Protein AF-A0A3M0Y301-F1 (afdb_monomer_lite)

Secondary structure (DSSP, 8-state):
--------------TTTT--HHHHH-SS-----PPPPPTT-S--EEEE-TTS-EEEEEBTEEEEESSTT---EEEEEEE-HHHHTS-B--SEEEE-TTSSEEEEE--TT--EEEEEGGG--SSS-EEE-TTTEEEE----SEEEESSSSEEEEEE--TTS--EEEEEETTS-TTS----EEEE-

pLDDT: mean 91.89, std 12.98, range [45.5, 98.81]

Radius of gyration: 19.62 Å; chains: 1; bounding box: 44×40×83 Å

Foldseek 3Di:
DDDDDDDDDDPPDPPCVPDALCVLLPPDDDDADDDPADPPAPDKAWDAARNNWIWIDHWQFIWTHPDRNPSDIATFEGEDCVQWVRTFHWLHWAAFPVRQKIWTRRDDQTWIKIFGNVCGDRVDYYYDDPVGIQTARDAANDWDHPHRQWIWGWGDDVVAWIWTWIWRRPAHRVDTDIDTDDTD

Sequence (184 aa):
MVFSCVAAAAAATSAWAGMTAFDVYGASWREVALPPAGPGSFGVAVDALADGRLVAATGLSVFVETAVGSGVFSQAATIDGALVGGSTDPSFLRVSPDGSKIALGAGFGKPLVVFNAAALSTTAPSAITAATASVFNVNHFSAAWADDSSLAIASGAFGSPSIVSLLDVTSDPLSPVHPTVVAN

Structure (mmCIF, N/CA/C/O backbone):
data_AF-A0A3M0Y301-F1
#
_entry.id   AF-A0A3M0Y301-F1
#
loop_
_atom_site.group_PDB
_atom_site.id
_atom_site.type_symbol
_atom_site.label_atom_id
_atom_site.label_alt_id
_atom_site.label_comp_id
_atom_site.label_asym_id
_atom_site.label_entity_id
_atom_site.label_seq_id
_atom_site.pdbx_PDB_ins_code
_atom_site.Cartn_x
_atom_site.Cartn_y
_atom_site.Cartn_z
_atom_site.occupancy
_atom_site.B_iso_or_equiv
_atom_site.auth_seq_id
_atom_site.auth_comp_id
_atom_site.auth_asym_id
_atom_site.auth_atom_id
_atom_site.pdbx_PDB_model_num
ATOM 1 N N . MET A 1 1 ? -3.443 -22.306 56.879 1.00 52.16 1 MET A N 1
ATOM 2 C CA . MET A 1 1 ? -4.460 -22.865 55.963 1.00 52.16 1 MET A CA 1
ATOM 3 C C . MET A 1 1 ? -4.450 -21.975 54.728 1.00 52.16 1 MET A C 1
ATOM 5 O O . MET A 1 1 ? -4.871 -20.834 54.833 1.00 52.16 1 MET A O 1
ATOM 9 N N . VAL A 1 2 ? -3.815 -22.404 53.634 1.00 45.50 2 VAL A N 1
ATOM 10 C CA . VAL A 1 2 ? -3.630 -21.581 52.422 1.00 45.50 2 VAL A CA 1
ATOM 11 C C . VAL A 1 2 ? -4.562 -22.135 51.351 1.00 45.50 2 VAL A C 1
ATOM 13 O O . VAL A 1 2 ? -4.425 -23.294 50.970 1.00 45.50 2 VAL A O 1
ATOM 16 N N . PHE A 1 3 ? -5.539 -21.337 50.922 1.00 52.25 3 PHE A N 1
ATOM 17 C CA . PHE A 1 3 ? -6.440 -21.683 49.825 1.00 52.25 3 PHE A CA 1
ATOM 18 C C . PHE A 1 3 ? -5.782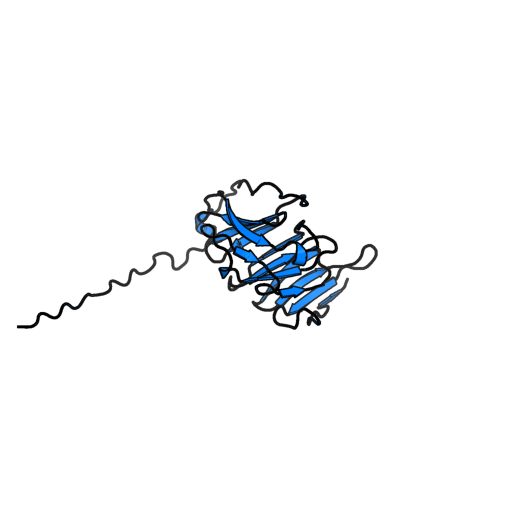 -21.296 48.499 1.00 52.25 3 PHE A C 1
ATOM 20 O O . PHE A 1 3 ? -5.481 -20.127 48.269 1.00 52.25 3 PHE A O 1
ATOM 27 N N . SER A 1 4 ? -5.547 -22.290 47.646 1.00 65.62 4 SER A N 1
ATOM 28 C CA . SER A 1 4 ? -5.058 -22.108 46.281 1.00 65.62 4 SER A CA 1
ATOM 29 C C . SER A 1 4 ? -6.263 -22.103 45.336 1.00 65.62 4 SER A C 1
ATOM 31 O O . SER A 1 4 ? -6.953 -23.115 45.217 1.00 65.62 4 SER A O 1
ATOM 33 N N . CYS A 1 5 ? -6.556 -20.961 44.711 1.00 60.06 5 CYS A N 1
ATOM 34 C CA . CYS A 1 5 ? -7.586 -20.844 43.677 1.00 60.06 5 CYS A CA 1
ATOM 35 C C . CYS A 1 5 ? -6.974 -21.173 42.313 1.00 60.06 5 CYS A C 1
ATOM 37 O O . CYS A 1 5 ? -6.146 -20.421 41.804 1.00 60.06 5 CYS A O 1
ATOM 39 N N . VAL A 1 6 ? -7.406 -22.275 41.704 1.00 63.31 6 VAL A N 1
ATOM 40 C CA . VAL A 1 6 ? -7.087 -22.604 40.311 1.00 63.31 6 VAL A CA 1
ATOM 41 C C . VAL A 1 6 ? -8.199 -22.023 39.439 1.00 63.31 6 VAL A C 1
ATOM 43 O O . VAL A 1 6 ? -9.310 -22.546 39.415 1.00 63.31 6 VAL A O 1
ATOM 46 N N . ALA A 1 7 ? -7.924 -20.912 38.756 1.00 59.69 7 ALA A N 1
ATOM 47 C CA . ALA A 1 7 ? -8.836 -20.358 37.762 1.00 59.69 7 ALA A CA 1
ATOM 48 C C . ALA A 1 7 ? -8.709 -21.162 36.460 1.00 59.69 7 ALA A C 1
ATOM 50 O O . ALA A 1 7 ? -7.662 -21.152 35.813 1.00 59.69 7 ALA A O 1
ATOM 51 N N . ALA A 1 8 ? -9.769 -21.875 36.084 1.00 59.25 8 ALA A N 1
ATOM 52 C CA . ALA A 1 8 ? -9.857 -22.539 34.792 1.00 59.25 8 ALA A CA 1
ATOM 53 C C . ALA A 1 8 ? -10.098 -21.487 33.699 1.00 59.25 8 ALA A C 1
ATOM 55 O O . ALA A 1 8 ? -11.153 -20.854 33.659 1.00 59.25 8 ALA A O 1
ATOM 56 N N . ALA A 1 9 ? -9.118 -21.290 32.817 1.00 58.97 9 ALA A N 1
ATOM 57 C CA . ALA A 1 9 ? -9.295 -20.491 31.613 1.00 58.97 9 ALA A CA 1
ATOM 58 C C . ALA A 1 9 ? -10.232 -21.242 30.656 1.00 58.97 9 ALA A C 1
ATOM 60 O O . ALA A 1 9 ? -9.859 -22.261 30.074 1.00 58.97 9 ALA A O 1
ATOM 61 N N . ALA A 1 10 ? -11.464 -20.756 30.513 1.00 54.88 10 ALA A N 1
ATOM 62 C CA . ALA A 1 10 ? -12.371 -21.230 29.481 1.00 54.88 10 ALA A CA 1
ATOM 63 C C . ALA A 1 10 ? -11.832 -20.772 28.119 1.00 54.88 10 ALA A C 1
ATOM 65 O O . ALA A 1 10 ? -11.878 -19.588 27.786 1.00 54.88 10 ALA A O 1
ATOM 66 N N . ALA A 1 11 ? -11.290 -21.710 27.343 1.00 54.31 11 ALA A N 1
ATOM 67 C CA . ALA A 1 11 ? -10.956 -21.480 25.948 1.00 54.31 11 ALA A CA 1
ATOM 68 C C . ALA A 1 11 ? -12.264 -21.264 25.175 1.00 54.31 11 ALA A C 1
ATOM 70 O O . ALA A 1 11 ? -12.977 -22.217 24.865 1.00 54.31 11 ALA A O 1
ATOM 71 N N . ALA A 1 12 ? -12.607 -20.004 24.906 1.00 54.16 12 ALA A N 1
ATOM 72 C CA . ALA A 1 12 ? -13.663 -19.672 23.965 1.00 54.16 12 ALA A CA 1
ATOM 73 C C . ALA A 1 12 ? -13.205 -20.135 22.576 1.00 54.16 12 ALA A C 1
ATOM 75 O O . ALA A 1 12 ? -12.340 -19.518 21.956 1.00 54.16 12 ALA A O 1
ATOM 76 N N . THR A 1 13 ? -13.742 -21.258 22.107 1.00 47.72 13 THR A N 1
ATOM 77 C CA . THR A 1 13 ? -13.568 -21.690 20.724 1.00 47.72 13 THR A CA 1
ATOM 78 C C . THR A 1 13 ? -14.267 -20.668 19.834 1.00 47.72 13 THR A C 1
ATOM 80 O O . THR A 1 13 ? -15.476 -20.452 19.931 1.00 47.72 13 THR A O 1
ATOM 83 N N . SER A 1 14 ? -13.496 -19.966 19.005 1.00 58.25 14 SER A N 1
ATOM 84 C CA . SER A 1 14 ? -14.033 -18.974 18.083 1.00 58.25 14 SER A CA 1
ATOM 85 C C . SER A 1 14 ? -14.931 -19.680 17.067 1.00 58.25 14 SER A C 1
ATOM 87 O O . SER A 1 14 ? -14.474 -20.461 16.236 1.00 58.25 14 SER A O 1
ATOM 89 N N . ALA A 1 15 ? -16.228 -19.377 17.092 1.00 55.53 15 ALA A N 1
ATOM 90 C CA . ALA A 1 15 ? -17.211 -19.841 16.106 1.00 55.53 15 ALA A CA 1
ATOM 91 C C . ALA A 1 15 ? -16.985 -19.264 14.685 1.00 55.53 15 ALA A C 1
ATOM 93 O O . ALA A 1 15 ? -17.881 -19.292 13.852 1.00 55.53 15 ALA A O 1
ATOM 94 N N . TRP A 1 16 ? -15.789 -18.738 14.414 1.00 58.31 16 TRP A N 1
ATOM 95 C CA . TRP A 1 16 ? -15.391 -18.060 13.180 1.00 58.31 16 TRP A CA 1
ATOM 96 C C . TRP A 1 16 ? -14.519 -18.937 12.275 1.00 58.31 16 TRP A C 1
ATOM 98 O O . TRP A 1 16 ? -14.061 -18.476 11.233 1.00 58.31 16 TRP A O 1
ATOM 108 N N . ALA A 1 17 ? -14.265 -20.196 12.648 1.00 56.56 17 ALA A N 1
ATOM 109 C CA . ALA A 1 17 ? -13.509 -21.125 11.816 1.00 56.56 17 ALA A CA 1
ATOM 110 C C . ALA A 1 17 ? -14.303 -21.461 10.538 1.00 56.56 17 ALA A C 1
ATOM 112 O O . ALA A 1 17 ? -15.133 -22.366 10.533 1.00 56.56 17 ALA A O 1
ATOM 113 N N . GLY A 1 18 ? -14.060 -20.700 9.469 1.00 67.81 18 GLY A N 1
ATOM 114 C CA . GLY A 1 18 ? -14.649 -20.906 8.144 1.00 67.81 18 GLY A CA 1
ATOM 115 C C . GLY A 1 18 ? -15.364 -19.692 7.552 1.00 67.81 18 GLY A C 1
ATOM 116 O O . GLY A 1 18 ? -15.639 -19.717 6.357 1.00 67.81 18 GLY A O 1
ATOM 117 N N . MET A 1 19 ? -15.625 -18.638 8.337 1.00 67.69 19 MET A N 1
ATOM 118 C CA . MET A 1 19 ? -16.110 -17.374 7.780 1.00 67.69 19 MET A CA 1
ATOM 119 C C . MET A 1 19 ? -14.935 -16.547 7.267 1.00 67.69 19 MET A C 1
ATOM 121 O O . MET A 1 19 ? -13.978 -16.277 7.993 1.00 67.69 19 MET A O 1
ATOM 125 N N . THR A 1 20 ? -15.016 -16.138 6.010 1.00 75.69 20 THR A N 1
ATOM 126 C CA . THR A 1 20 ? -14.159 -15.096 5.460 1.00 75.69 20 THR A CA 1
ATOM 127 C C . THR A 1 20 ? -14.676 -13.733 5.908 1.00 75.69 20 THR A C 1
ATOM 129 O O . THR A 1 20 ? -15.862 -13.551 6.184 1.00 75.69 20 THR A O 1
ATOM 132 N N . ALA A 1 21 ? -13.793 -12.739 5.918 1.00 66.81 21 ALA A N 1
ATOM 133 C CA . ALA A 1 21 ? -14.158 -11.333 6.070 1.00 66.81 21 ALA A CA 1
ATOM 134 C C . ALA A 1 21 ? -15.376 -10.908 5.224 1.00 66.81 21 ALA A C 1
ATOM 136 O O . ALA A 1 21 ? -16.191 -10.093 5.654 1.00 66.81 21 ALA A O 1
ATOM 137 N N . PHE A 1 22 ? -15.505 -11.478 4.023 1.00 72.50 22 PHE A N 1
ATOM 138 C CA . PHE A 1 22 ? -16.540 -11.127 3.059 1.00 72.50 22 PHE A CA 1
ATOM 139 C C . PHE A 1 22 ? -17.920 -11.686 3.403 1.00 72.50 22 PHE A C 1
ATOM 141 O O . PHE A 1 22 ? -18.917 -11.119 2.960 1.00 72.50 22 PHE A O 1
ATOM 148 N N . ASP A 1 23 ? -18.014 -12.700 4.265 1.00 79.06 23 ASP A N 1
ATOM 149 C CA . ASP A 1 23 ? -19.312 -13.213 4.715 1.00 79.06 23 ASP A CA 1
ATOM 150 C C . ASP A 1 23 ? -20.097 -12.154 5.507 1.00 79.06 23 ASP A C 1
ATOM 152 O O . ASP A 1 23 ? -21.327 -12.142 5.480 1.00 79.06 23 ASP A O 1
ATOM 156 N N . VAL A 1 24 ? -19.396 -11.205 6.143 1.00 75.00 24 VAL A N 1
ATOM 157 C CA . VAL A 1 24 ? -19.996 -10.068 6.865 1.00 75.00 24 VAL A CA 1
ATOM 158 C C . VAL A 1 24 ? -20.538 -8.999 5.910 1.00 75.00 24 VAL A C 1
ATOM 160 O O . VAL A 1 24 ? -21.535 -8.347 6.219 1.00 75.00 24 VAL A O 1
ATOM 163 N N . TYR A 1 25 ? -19.931 -8.832 4.732 1.00 78.69 25 TYR A N 1
ATOM 164 C CA . TYR A 1 25 ? -20.461 -7.932 3.697 1.00 78.69 25 TYR A CA 1
ATOM 165 C C . TYR A 1 25 ? -21.685 -8.522 2.993 1.00 78.69 25 TYR A C 1
ATOM 167 O O . TYR A 1 25 ? -22.461 -7.781 2.387 1.00 78.69 25 TYR A O 1
ATOM 175 N N . GLY A 1 26 ? -21.880 -9.835 3.124 1.00 76.94 26 GLY A N 1
ATOM 176 C CA . GLY A 1 26 ? -22.943 -10.586 2.484 1.00 76.94 26 GLY A CA 1
ATOM 177 C C . GLY A 1 26 ? -22.616 -10.954 1.036 1.00 76.94 26 GLY A C 1
ATOM 178 O O . GLY A 1 26 ? -21.694 -10.438 0.413 1.00 76.94 26 GLY A O 1
ATOM 179 N N . ALA A 1 27 ? -23.418 -11.861 0.477 1.00 77.75 27 ALA A N 1
ATOM 180 C CA . ALA A 1 27 ? -23.285 -12.320 -0.909 1.00 77.75 27 ALA A CA 1
ATOM 181 C C . ALA A 1 27 ? -23.944 -11.376 -1.938 1.00 77.75 27 ALA A C 1
ATOM 183 O O . ALA A 1 27 ? -24.020 -11.698 -3.123 1.00 77.75 27 ALA A O 1
ATOM 184 N N . SER A 1 28 ? -24.476 -10.237 -1.491 1.00 81.50 28 SER A N 1
ATOM 185 C CA . SER A 1 28 ? -25.189 -9.271 -2.324 1.00 81.50 28 SER A CA 1
ATOM 186 C C . SER A 1 28 ? -24.404 -7.978 -2.469 1.00 81.50 28 SER A C 1
ATOM 188 O O . SER A 1 28 ? -23.707 -7.554 -1.551 1.00 81.50 28 SER A O 1
ATOM 190 N N . TRP A 1 29 ? -24.585 -7.311 -3.607 1.00 83.62 29 TRP A N 1
ATOM 191 C CA . TRP A 1 29 ? -24.044 -5.976 -3.823 1.00 83.62 29 TRP A CA 1
ATOM 192 C C . TRP A 1 29 ? -24.521 -4.997 -2.744 1.00 83.62 29 TRP A C 1
ATOM 194 O O . TRP A 1 29 ? -25.690 -5.002 -2.351 1.00 83.62 29 TRP A O 1
ATOM 204 N N . ARG A 1 30 ? -23.611 -4.125 -2.314 1.00 86.25 30 ARG A N 1
ATOM 205 C CA . ARG A 1 30 ? -23.892 -3.006 -1.425 1.00 86.25 30 ARG A CA 1
ATOM 206 C C . ARG A 1 30 ? -23.072 -1.798 -1.847 1.00 86.25 30 ARG A C 1
ATOM 208 O O . ARG A 1 30 ? -21.877 -1.911 -2.111 1.00 86.25 30 ARG A O 1
ATOM 215 N N . GLU A 1 31 ? -23.709 -0.637 -1.819 1.00 91.12 31 GLU A N 1
ATOM 216 C CA . GLU A 1 31 ? -23.025 0.642 -1.941 1.00 91.12 31 GLU A CA 1
ATOM 217 C C . GLU A 1 31 ? -22.352 1.035 -0.620 1.00 91.12 31 GLU A C 1
ATOM 219 O O . GLU A 1 31 ? -22.942 0.932 0.462 1.00 91.12 31 GLU A O 1
ATOM 224 N N . VAL A 1 32 ? -21.111 1.504 -0.715 1.00 93.06 32 VAL A N 1
ATOM 225 C CA . VAL A 1 32 ? -20.349 2.055 0.405 1.00 93.06 32 VAL A CA 1
ATOM 226 C C . VAL A 1 32 ? -19.876 3.446 0.010 1.00 93.06 32 VAL A C 1
ATOM 228 O O . VAL A 1 32 ? -19.225 3.616 -1.020 1.00 93.06 32 VAL A O 1
ATOM 231 N N . ALA A 1 33 ? -20.187 4.441 0.839 1.00 96.25 33 ALA A N 1
ATOM 232 C CA . ALA A 1 33 ? -19.652 5.782 0.671 1.00 96.25 33 ALA A CA 1
ATOM 233 C C . ALA A 1 33 ? -18.177 5.787 1.095 1.00 96.25 33 ALA A C 1
ATOM 235 O O . ALA A 1 33 ? -17.855 5.656 2.276 1.00 96.25 33 ALA A O 1
ATOM 236 N N . LEU A 1 34 ? -17.278 5.913 0.123 1.00 97.44 34 LEU A N 1
ATOM 237 C CA . LEU A 1 34 ? -15.850 6.060 0.389 1.00 97.44 34 LEU A CA 1
ATOM 238 C C . LEU A 1 34 ? -15.550 7.440 1.003 1.00 97.44 34 LEU A C 1
ATOM 240 O O . LEU A 1 34 ? -16.339 8.375 0.823 1.00 97.44 34 LEU A O 1
ATOM 244 N N . PRO A 1 35 ? -14.408 7.604 1.700 1.00 98.06 35 PRO A N 1
ATOM 245 C CA . PRO A 1 35 ? -13.927 8.929 2.079 1.00 98.06 35 PRO A CA 1
ATOM 246 C C . PRO A 1 35 ? -13.899 9.868 0.862 1.00 98.06 35 PRO A C 1
ATOM 248 O O . PRO A 1 35 ? -13.579 9.416 -0.238 1.00 98.06 35 PRO A O 1
ATOM 251 N N . PRO A 1 36 ? -14.211 11.167 1.015 1.00 98.00 36 PRO A N 1
ATOM 252 C CA . PRO A 1 36 ? -14.077 12.109 -0.090 1.00 98.00 36 PRO A CA 1
ATOM 253 C C . PRO A 1 36 ? -12.615 12.191 -0.543 1.00 98.00 36 PRO A C 1
ATOM 255 O O . PRO A 1 36 ? -11.704 12.054 0.277 1.00 98.00 36 PRO A O 1
ATOM 258 N N . ALA A 1 37 ? -12.393 12.457 -1.833 1.00 98.06 37 ALA A N 1
ATOM 259 C CA . ALA A 1 37 ? -11.047 12.642 -2.362 1.00 98.06 37 ALA A CA 1
ATOM 260 C C . ALA A 1 37 ? -10.312 13.754 -1.591 1.00 98.06 37 ALA A C 1
ATOM 262 O O . ALA A 1 37 ? -10.835 14.857 -1.399 1.00 98.06 37 ALA A O 1
ATOM 263 N N . GLY A 1 38 ? -9.106 13.443 -1.121 1.00 97.75 38 GLY A N 1
ATOM 264 C CA . GLY A 1 38 ? -8.268 14.378 -0.384 1.00 97.75 38 GLY A CA 1
ATOM 265 C C . GLY A 1 38 ? -7.654 15.452 -1.293 1.00 97.75 38 GLY A C 1
ATOM 266 O O . GLY A 1 38 ? -7.630 15.302 -2.517 1.00 97.75 38 GLY A O 1
ATOM 267 N N . PRO A 1 39 ? -7.102 16.538 -0.722 1.00 97.75 39 PRO A N 1
ATOM 268 C CA . PRO A 1 39 ? -6.433 17.577 -1.501 1.00 97.75 39 PRO A CA 1
ATOM 269 C C . PRO A 1 39 ? -5.347 17.005 -2.420 1.00 97.75 39 PRO A C 1
ATOM 271 O O . PRO A 1 39 ? -4.472 16.268 -1.970 1.00 97.75 39 PRO A O 1
ATOM 274 N N . GLY A 1 40 ? -5.376 17.369 -3.703 1.00 95.31 40 GLY A N 1
ATOM 275 C CA . GLY A 1 40 ? -4.401 16.901 -4.695 1.00 95.31 40 GLY A CA 1
ATOM 276 C C . GLY A 1 40 ? -4.656 15.495 -5.251 1.00 95.31 40 GLY A C 1
ATOM 277 O O . GLY A 1 40 ? -3.800 15.000 -5.981 1.00 95.31 40 GLY A O 1
ATOM 278 N N . SER A 1 41 ? -5.805 14.887 -4.938 1.00 97.12 41 SER A N 1
ATOM 279 C CA . SER A 1 41 ? -6.274 13.629 -5.522 1.00 97.12 41 SER A CA 1
ATOM 280 C C . SER A 1 41 ? -7.580 13.820 -6.294 1.00 97.12 41 SER A C 1
ATOM 282 O O . SER A 1 41 ? -8.394 14.680 -5.960 1.00 97.12 41 SER A O 1
ATOM 284 N N . PHE A 1 42 ? -7.791 12.982 -7.305 1.00 96.62 42 PHE A N 1
ATOM 285 C CA . PHE A 1 42 ? -9.024 12.871 -8.081 1.00 96.62 42 PHE A CA 1
ATOM 286 C C . PHE A 1 42 ? -9.803 11.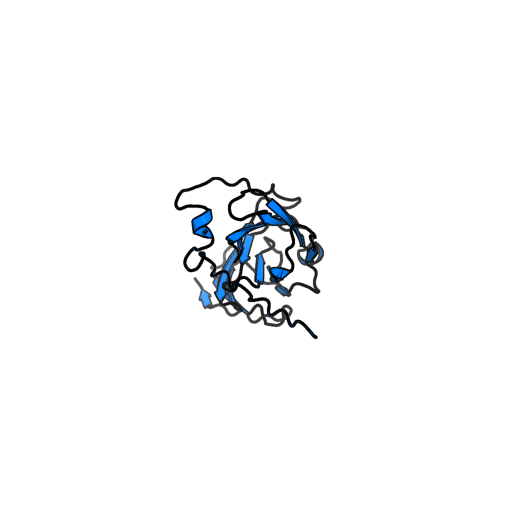585 -7.766 1.00 96.62 42 PHE A C 1
ATOM 288 O O . PHE A 1 42 ? -10.877 11.373 -8.328 1.00 96.62 42 PHE A O 1
ATOM 295 N N . GLY A 1 43 ? -9.289 10.729 -6.878 1.00 96.75 43 GLY A N 1
ATOM 296 C CA . GLY A 1 43 ? -9.880 9.429 -6.594 1.00 96.75 43 GLY A CA 1
ATOM 297 C C . GLY A 1 43 ? -9.530 8.865 -5.223 1.00 96.75 43 GLY A C 1
ATOM 298 O O . GLY A 1 43 ? -8.892 9.500 -4.383 1.00 96.75 43 GLY A O 1
ATOM 299 N N . VAL A 1 44 ? -9.999 7.644 -4.992 1.00 98.44 44 VAL A N 1
ATOM 300 C CA . VAL A 1 44 ? -9.746 6.879 -3.772 1.00 98.44 44 VAL A CA 1
ATOM 301 C C . VAL A 1 44 ? -9.365 5.471 -4.193 1.00 98.44 44 VAL A C 1
ATOM 303 O O . VAL A 1 44 ? -10.125 4.808 -4.897 1.00 98.44 44 VAL A O 1
ATOM 306 N N . ALA A 1 45 ? -8.195 5.013 -3.762 1.00 98.50 45 ALA A N 1
ATOM 307 C CA . ALA A 1 45 ? -7.806 3.620 -3.917 1.00 98.50 45 ALA A CA 1
ATOM 308 C C . ALA A 1 45 ? -8.239 2.842 -2.672 1.00 98.50 45 ALA A C 1
ATOM 310 O O . ALA A 1 45 ? -8.084 3.340 -1.559 1.00 98.50 45 ALA A O 1
ATOM 311 N N . VAL A 1 46 ? -8.787 1.641 -2.857 1.00 98.38 46 VAL A N 1
ATOM 312 C CA . VAL A 1 46 ? -9.362 0.822 -1.779 1.00 98.38 46 VAL A CA 1
ATOM 313 C C . VAL A 1 46 ? -8.884 -0.618 -1.909 1.00 98.38 46 VAL A C 1
ATOM 315 O O . VAL A 1 46 ? -8.708 -1.109 -3.026 1.00 98.38 46 VAL A O 1
ATOM 318 N N . ASP A 1 47 ? -8.707 -1.281 -0.770 1.00 98.19 47 ASP A N 1
ATOM 319 C CA . ASP A 1 47 ? -8.529 -2.729 -0.671 1.00 98.19 47 ASP A CA 1
ATOM 320 C C . ASP A 1 47 ? -9.080 -3.265 0.666 1.00 98.19 47 ASP A C 1
ATOM 322 O O . ASP A 1 47 ? -9.488 -2.485 1.532 1.00 98.19 47 ASP A O 1
ATOM 326 N N . ALA A 1 48 ? -9.109 -4.585 0.842 1.00 96.56 48 ALA A N 1
ATOM 327 C CA . ALA A 1 48 ? -9.524 -5.240 2.081 1.00 96.56 48 ALA A CA 1
ATOM 328 C C . ALA A 1 48 ? -8.321 -5.596 2.972 1.00 96.56 48 ALA A C 1
ATOM 330 O O . ALA A 1 48 ? -7.337 -6.173 2.515 1.00 96.56 48 ALA A O 1
ATOM 331 N N . LEU A 1 49 ? -8.416 -5.286 4.266 1.00 97.19 49 LEU A N 1
ATOM 332 C CA . LEU A 1 49 ? -7.483 -5.753 5.293 1.00 97.19 49 LEU A CA 1
ATOM 333 C C . LEU A 1 49 ? -7.768 -7.215 5.665 1.00 97.19 49 LEU A C 1
ATOM 335 O O . LEU A 1 49 ? -8.880 -7.713 5.490 1.00 97.19 49 LEU A O 1
ATOM 339 N N . ALA A 1 50 ? -6.783 -7.888 6.266 1.00 94.38 50 ALA A N 1
ATOM 340 C CA . ALA A 1 50 ? -6.920 -9.280 6.711 1.00 94.38 50 ALA A CA 1
ATOM 341 C C . ALA A 1 50 ? -7.991 -9.489 7.800 1.00 94.38 50 ALA A C 1
ATOM 343 O O . ALA A 1 50 ? -8.522 -10.588 7.941 1.00 94.38 50 ALA A O 1
ATOM 344 N N . ASP A 1 51 ? -8.339 -8.441 8.552 1.00 93.44 51 ASP A N 1
ATOM 345 C CA . ASP A 1 51 ? -9.441 -8.467 9.524 1.00 93.44 51 ASP A CA 1
ATOM 346 C C . ASP A 1 51 ? -10.823 -8.217 8.891 1.00 93.44 51 ASP A C 1
ATOM 348 O O . ASP A 1 51 ? -11.837 -8.202 9.586 1.00 93.44 51 ASP A O 1
ATOM 352 N N . GLY A 1 52 ? -10.860 -8.021 7.572 1.00 93.19 52 GLY A N 1
ATOM 353 C CA . GLY A 1 52 ? -12.054 -7.804 6.775 1.00 93.19 52 GLY A CA 1
ATOM 354 C C . GLY A 1 52 ? -12.526 -6.371 6.654 1.00 93.19 52 GLY A C 1
ATOM 355 O O . GLY A 1 52 ? -13.466 -6.108 5.911 1.00 93.19 52 GLY A O 1
ATOM 356 N N . ARG A 1 53 ? -11.897 -5.421 7.335 1.00 96.56 53 ARG A N 1
ATOM 357 C CA . ARG A 1 53 ? -12.226 -4.005 7.161 1.00 96.56 53 ARG A CA 1
ATOM 358 C C . ARG A 1 53 ? -11.688 -3.498 5.830 1.00 96.56 53 ARG A C 1
ATOM 360 O O . ARG A 1 53 ? -10.672 -3.983 5.336 1.00 96.56 53 ARG A O 1
ATOM 367 N N . LEU A 1 54 ? -12.332 -2.485 5.261 1.00 97.50 54 LEU A N 1
ATOM 368 C CA . LEU A 1 54 ? -11.770 -1.780 4.107 1.00 97.50 54 LEU A CA 1
ATOM 369 C C . LEU A 1 54 ? -10.677 -0.799 4.545 1.00 97.50 54 LEU A C 1
ATOM 371 O O . LEU A 1 54 ? -10.822 -0.092 5.544 1.00 97.50 54 LEU A O 1
ATOM 375 N N . VAL A 1 55 ? -9.609 -0.707 3.757 1.00 98.69 55 VAL A N 1
ATOM 376 C CA . VAL A 1 55 ? -8.611 0.363 3.825 1.00 98.69 55 VAL A CA 1
ATOM 377 C C . VAL A 1 55 ? -8.700 1.200 2.557 1.00 98.69 55 VAL A C 1
ATOM 379 O O . VAL A 1 55 ? -8.837 0.670 1.458 1.00 98.69 55 VAL A O 1
ATOM 382 N N . ALA A 1 56 ? -8.646 2.518 2.710 1.00 98.75 56 ALA A N 1
ATOM 383 C CA . ALA A 1 56 ? -8.748 3.474 1.621 1.00 98.75 56 ALA A CA 1
ATOM 384 C C . ALA A 1 56 ? -7.618 4.504 1.702 1.00 98.75 56 ALA A C 1
ATOM 386 O O . ALA A 1 56 ? -7.228 4.916 2.792 1.00 98.75 56 ALA A O 1
ATOM 387 N N . ALA A 1 57 ? -7.111 4.957 0.562 1.00 98.75 57 ALA A N 1
ATOM 388 C CA . ALA A 1 57 ? -6.101 6.006 0.477 1.00 98.75 57 ALA A CA 1
ATOM 389 C C . ALA A 1 57 ? -6.548 7.094 -0.502 1.00 98.75 57 ALA A C 1
ATOM 391 O O . ALA A 1 57 ? -7.079 6.793 -1.572 1.00 98.75 57 ALA A O 1
ATOM 392 N N . THR A 1 58 ? -6.336 8.356 -0.128 1.00 98.69 58 THR A N 1
ATOM 393 C CA . THR A 1 58 ? -6.540 9.530 -0.989 1.00 98.69 58 THR A CA 1
ATOM 394 C C . THR A 1 58 ? -5.831 10.751 -0.399 1.00 98.69 58 THR A C 1
ATOM 396 O O . THR A 1 58 ? -5.741 10.902 0.823 1.00 98.69 58 THR A O 1
ATOM 399 N N . GLY A 1 59 ? -5.306 11.638 -1.247 1.00 98.25 59 GLY A N 1
ATOM 400 C CA . GLY A 1 59 ? -4.523 12.789 -0.797 1.00 98.25 59 GLY A CA 1
ATOM 401 C C . GLY A 1 59 ? -3.302 12.343 0.014 1.00 98.25 59 GLY A C 1
ATOM 402 O O . GLY A 1 59 ? -2.469 11.601 -0.487 1.00 98.25 59 GLY A O 1
ATOM 403 N N . LEU A 1 60 ? -3.188 12.748 1.278 1.00 98.69 60 LEU A N 1
ATOM 404 C CA . LEU A 1 60 ? -2.165 12.222 2.199 1.00 98.69 60 LEU A CA 1
ATOM 405 C C . LEU A 1 60 ? -2.738 11.309 3.284 1.00 98.69 60 LEU A C 1
ATOM 407 O O . LEU A 1 60 ? -2.014 10.900 4.183 1.00 98.69 60 LEU A O 1
ATOM 411 N N . SER A 1 61 ? -4.025 10.990 3.235 1.00 98.75 61 SER A N 1
ATOM 412 C CA . SER A 1 61 ? -4.688 10.266 4.313 1.00 98.75 61 SER A CA 1
ATOM 413 C C . SER A 1 61 ? -4.916 8.809 3.934 1.00 98.75 61 SER A C 1
ATOM 415 O O . SER A 1 61 ? -5.357 8.495 2.827 1.00 98.75 61 SER A O 1
ATOM 417 N N . VAL A 1 62 ? -4.659 7.923 4.895 1.00 98.81 62 VAL A N 1
ATOM 418 C CA . VAL A 1 62 ? -5.095 6.527 4.854 1.00 98.81 62 VAL A CA 1
ATOM 419 C C . VAL A 1 62 ? -6.226 6.373 5.856 1.00 98.81 62 VAL A C 1
ATOM 421 O O . VAL A 1 62 ? -6.092 6.747 7.022 1.00 98.81 62 VAL A O 1
ATOM 424 N N . PHE A 1 63 ? -7.344 5.831 5.403 1.00 98.81 63 PHE A N 1
ATOM 425 C CA . PHE A 1 63 ? -8.541 5.588 6.187 1.00 98.81 63 PHE A CA 1
ATOM 426 C C . PHE A 1 63 ? -8.764 4.092 6.342 1.00 98.81 63 PHE A C 1
ATOM 428 O O . PHE A 1 63 ? -8.477 3.319 5.433 1.00 98.81 63 PHE A O 1
ATOM 435 N N . VAL A 1 64 ? -9.324 3.694 7.476 1.00 98.69 64 VAL A N 1
ATOM 436 C CA . VAL A 1 64 ? -9.780 2.326 7.713 1.00 98.69 64 VAL A CA 1
ATOM 437 C C . VAL A 1 64 ? -11.237 2.375 8.134 1.00 98.69 64 VAL A C 1
ATOM 439 O O . VAL A 1 64 ? -11.665 3.279 8.859 1.00 98.69 64 VAL A O 1
ATOM 442 N N . GLU A 1 65 ? -12.007 1.414 7.649 1.00 98.12 65 GLU A N 1
ATOM 443 C CA . GLU A 1 65 ? -13.378 1.201 8.077 1.00 98.12 65 GLU A CA 1
ATOM 444 C C . GLU A 1 65 ? -13.421 0.959 9.600 1.00 98.12 65 GLU A C 1
ATOM 446 O O . GLU A 1 65 ? -12.579 0.271 10.175 1.00 98.12 65 GLU A O 1
ATOM 451 N N . THR A 1 66 ? -14.369 1.564 10.308 1.00 97.31 66 THR A N 1
ATOM 452 C CA . THR A 1 66 ? -14.405 1.537 11.780 1.00 97.31 66 THR A CA 1
ATOM 453 C C . THR A 1 66 ? -14.781 0.169 12.342 1.00 97.31 66 THR A C 1
ATOM 455 O O . THR A 1 66 ? -14.362 -0.174 13.445 1.00 97.31 66 THR A O 1
ATOM 458 N N . ALA A 1 67 ? -15.539 -0.617 11.581 1.00 95.38 67 ALA A N 1
ATOM 459 C CA . ALA A 1 67 ? -15.884 -2.005 11.851 1.00 95.38 67 ALA A CA 1
ATOM 460 C C . ALA A 1 67 ? -16.193 -2.696 10.519 1.00 95.38 67 ALA A C 1
ATOM 462 O O . ALA A 1 67 ? -16.632 -2.025 9.591 1.00 95.38 67 ALA A O 1
ATOM 463 N N . VAL A 1 68 ? -15.992 -4.013 10.435 1.00 93.56 68 VAL A N 1
ATOM 464 C CA . VAL A 1 68 ? -16.217 -4.783 9.199 1.00 93.56 68 VAL A CA 1
ATOM 465 C C . VAL A 1 68 ? -17.630 -4.538 8.673 1.00 93.56 68 VAL A C 1
ATOM 467 O O . VAL A 1 68 ? -18.610 -4.777 9.383 1.00 93.56 68 VAL A O 1
ATOM 470 N N . GLY A 1 69 ? -17.734 -4.046 7.441 1.00 92.00 69 GLY A N 1
ATOM 471 C CA . GLY A 1 69 ? -19.016 -3.765 6.806 1.00 92.00 69 GLY A CA 1
ATOM 472 C C . GLY A 1 69 ? -19.772 -2.585 7.424 1.00 92.00 69 GLY A C 1
ATOM 473 O O . GLY A 1 69 ? -20.976 -2.451 7.204 1.00 92.00 69 GLY A O 1
ATOM 474 N N . SER A 1 70 ? -19.145 -1.698 8.194 1.00 94.50 70 SER A N 1
ATOM 475 C CA . SER A 1 70 ? -19.826 -0.487 8.664 1.00 94.50 70 SER A CA 1
ATOM 476 C C . SER A 1 70 ? -20.072 0.512 7.528 1.00 94.50 70 SER A C 1
ATOM 478 O O . SER A 1 70 ? -21.071 1.229 7.544 1.00 94.50 70 SER A O 1
ATOM 480 N N . GLY A 1 71 ? -19.205 0.544 6.515 1.00 95.06 71 GLY A N 1
ATOM 481 C CA . GLY A 1 71 ? -19.144 1.590 5.497 1.00 95.06 71 GLY A CA 1
ATOM 482 C C . GLY A 1 71 ? -18.775 2.968 6.059 1.00 95.06 71 GLY A C 1
ATOM 483 O O . GLY A 1 71 ? -18.945 3.974 5.377 1.00 95.06 71 GLY A O 1
ATOM 484 N N . VAL A 1 72 ? -18.310 3.029 7.310 1.00 97.31 72 VAL A N 1
ATOM 485 C CA . VAL A 1 72 ? -17.901 4.254 7.999 1.00 97.31 72 VAL A CA 1
ATOM 486 C C . VAL A 1 72 ? -16.395 4.221 8.154 1.00 97.31 72 VAL A C 1
ATOM 488 O O . VAL A 1 72 ? -15.852 3.278 8.715 1.00 97.31 72 VAL A O 1
ATOM 491 N N . PHE A 1 73 ? -15.719 5.271 7.705 1.00 98.56 73 PHE A N 1
ATOM 492 C CA . PHE A 1 73 ? -14.264 5.341 7.700 1.00 98.56 73 PHE A CA 1
ATOM 493 C C . PHE A 1 73 ? -13.746 6.332 8.736 1.00 98.56 73 PHE A C 1
ATOM 495 O O . PHE A 1 73 ? -14.354 7.368 9.002 1.00 98.56 73 PHE A O 1
ATOM 502 N N . SER A 1 74 ? -12.592 6.027 9.313 1.00 98.62 74 SER A N 1
ATOM 503 C CA . SER A 1 74 ? -11.820 6.955 10.136 1.00 98.62 74 SER A CA 1
ATOM 504 C C . SER A 1 74 ? -10.384 6.979 9.651 1.00 98.62 74 SER A C 1
ATOM 506 O O . SER A 1 74 ? -9.858 5.965 9.190 1.00 98.62 74 SER A O 1
ATOM 508 N N . GLN A 1 75 ? -9.752 8.147 9.720 1.00 98.69 75 GLN A N 1
ATOM 509 C CA . GLN A 1 75 ? -8.343 8.260 9.371 1.00 98.69 75 GLN A CA 1
ATOM 510 C C . GLN A 1 75 ? -7.532 7.368 10.311 1.00 98.69 75 GLN A C 1
ATOM 512 O O . GLN A 1 75 ? -7.766 7.364 11.515 1.00 98.69 75 GLN A O 1
ATOM 517 N N . ALA A 1 76 ? -6.619 6.592 9.741 1.00 98.75 76 ALA A N 1
ATOM 518 C CA . ALA A 1 76 ? -5.798 5.620 10.447 1.00 98.75 76 ALA A CA 1
ATOM 519 C C . ALA A 1 76 ? -4.300 5.918 10.326 1.00 98.75 76 ALA A C 1
ATOM 521 O O . ALA A 1 76 ? -3.520 5.491 11.175 1.00 98.75 76 ALA A O 1
ATOM 522 N N . ALA A 1 77 ? -3.903 6.655 9.286 1.00 98.81 77 ALA A N 1
ATOM 523 C CA . ALA A 1 77 ? -2.556 7.181 9.134 1.00 98.81 77 ALA A CA 1
ATOM 524 C C . ALA A 1 77 ? -2.523 8.409 8.209 1.00 98.81 77 ALA A C 1
ATOM 526 O O . ALA A 1 77 ? -3.487 8.701 7.493 1.00 98.81 77 ALA A O 1
ATOM 527 N N . THR A 1 78 ? -1.390 9.108 8.215 1.00 98.75 78 THR A N 1
ATOM 528 C CA . THR A 1 78 ? -1.059 10.202 7.294 1.00 98.75 78 THR A CA 1
ATOM 529 C C . THR A 1 78 ? 0.273 9.904 6.621 1.00 98.75 78 THR A C 1
ATOM 531 O O . THR A 1 78 ? 1.265 9.660 7.299 1.00 98.75 78 THR A O 1
ATOM 534 N N . ILE A 1 79 ? 0.318 9.946 5.297 1.00 98.75 79 ILE A N 1
ATOM 535 C CA . ILE A 1 79 ? 1.545 9.826 4.513 1.00 98.75 79 ILE A CA 1
ATOM 536 C C . ILE A 1 79 ? 2.293 11.151 4.586 1.00 98.75 79 ILE A C 1
ATOM 538 O O . ILE A 1 79 ? 1.716 12.213 4.353 1.00 98.75 79 ILE A O 1
ATOM 542 N N . ASP A 1 80 ? 3.583 11.100 4.898 1.00 98.50 80 ASP A N 1
ATOM 543 C CA . ASP A 1 80 ? 4.446 12.266 4.784 1.00 98.50 80 ASP A CA 1
ATOM 544 C C . ASP A 1 80 ? 4.555 12.684 3.308 1.00 98.50 80 ASP A C 1
ATOM 546 O O . ASP A 1 80 ? 5.002 11.918 2.449 1.00 98.50 80 ASP A O 1
ATOM 550 N N . GLY A 1 81 ? 4.150 13.921 3.014 1.00 98.12 81 GLY A N 1
ATOM 551 C CA . GLY A 1 81 ? 4.189 14.484 1.668 1.00 98.12 81 GLY A CA 1
ATOM 552 C C . GLY A 1 81 ? 5.586 14.473 1.047 1.00 98.12 81 GLY A C 1
ATOM 553 O O . GLY A 1 81 ? 5.697 14.392 -0.176 1.00 98.12 81 GLY A O 1
ATOM 554 N N . ALA A 1 82 ? 6.654 14.477 1.853 1.00 98.12 82 ALA A N 1
ATOM 555 C CA . ALA A 1 82 ? 8.021 14.350 1.357 1.00 98.12 82 ALA A CA 1
ATOM 556 C C . ALA A 1 82 ? 8.286 13.000 0.664 1.00 98.12 82 ALA A C 1
ATOM 558 O O . ALA A 1 82 ? 9.084 12.952 -0.270 1.00 98.12 82 ALA A O 1
ATOM 559 N N . LEU A 1 83 ? 7.590 11.922 1.054 1.00 97.75 83 LEU A N 1
ATOM 560 C CA . LEU A 1 83 ? 7.739 10.600 0.428 1.00 97.75 83 LEU A CA 1
ATOM 561 C C . LEU A 1 83 ? 7.157 10.540 -0.980 1.00 97.75 83 LEU A C 1
ATOM 563 O O . LEU A 1 83 ? 7.589 9.727 -1.786 1.00 97.75 83 LEU A O 1
ATOM 567 N N . VAL A 1 84 ? 6.151 11.368 -1.259 1.00 97.75 84 VAL A N 1
ATOM 568 C CA . VAL A 1 84 ? 5.323 11.280 -2.472 1.00 97.75 84 VAL A CA 1
ATOM 569 C C . VAL A 1 84 ? 5.357 12.557 -3.313 1.00 97.75 84 VAL A C 1
ATOM 571 O O . VAL A 1 84 ? 4.607 12.687 -4.280 1.00 97.75 84 VAL A O 1
ATOM 574 N N . GLY A 1 85 ? 6.221 13.513 -2.958 1.00 96.69 85 GLY A N 1
ATOM 575 C CA . GLY A 1 85 ? 6.367 14.782 -3.674 1.00 96.69 85 GLY A CA 1
ATOM 576 C C . GLY A 1 85 ? 5.160 15.718 -3.535 1.00 96.69 85 GLY A C 1
ATOM 577 O O . GLY A 1 85 ? 4.788 16.387 -4.496 1.00 96.69 85 GLY A O 1
ATOM 578 N N . GLY A 1 86 ? 4.521 15.759 -2.364 1.00 97.12 86 GLY A N 1
ATOM 579 C CA . GLY A 1 86 ? 3.426 16.679 -2.047 1.00 97.12 86 GLY A CA 1
ATOM 580 C C . GLY A 1 86 ? 2.179 15.965 -1.537 1.00 97.12 86 GLY A C 1
ATOM 581 O O . GLY A 1 86 ? 1.990 15.872 -0.335 1.00 97.12 86 GLY A O 1
ATOM 582 N N . SER A 1 87 ? 1.327 15.488 -2.445 1.00 97.44 87 SER A N 1
ATOM 583 C CA . SER A 1 87 ? 0.110 14.709 -2.141 1.00 97.44 87 SER A CA 1
ATOM 584 C C . SER A 1 87 ? 0.107 13.394 -2.929 1.00 97.44 87 SER A C 1
ATOM 586 O O . SER A 1 87 ? 0.974 13.217 -3.783 1.00 97.44 87 SER A O 1
ATOM 588 N N . THR A 1 88 ? -0.848 12.489 -2.723 1.00 97.44 88 THR A N 1
ATOM 589 C CA . THR A 1 88 ? -1.057 11.314 -3.592 1.00 97.44 88 THR A CA 1
ATOM 590 C C . THR A 1 88 ? -2.310 11.473 -4.440 1.00 97.44 88 THR A C 1
ATOM 592 O O . THR A 1 88 ? -3.288 12.077 -4.007 1.00 97.44 88 THR A O 1
ATOM 595 N N . ASP A 1 89 ? -2.265 10.921 -5.650 1.00 97.94 89 ASP A N 1
ATOM 596 C CA . ASP A 1 89 ? -3.458 10.610 -6.433 1.00 97.94 89 ASP A CA 1
ATOM 597 C C . ASP A 1 89 ? -3.397 9.123 -6.785 1.00 97.94 89 ASP A C 1
ATOM 599 O O . ASP A 1 89 ? -2.758 8.750 -7.772 1.00 97.94 89 ASP A O 1
ATOM 603 N N . PRO A 1 90 ? -3.886 8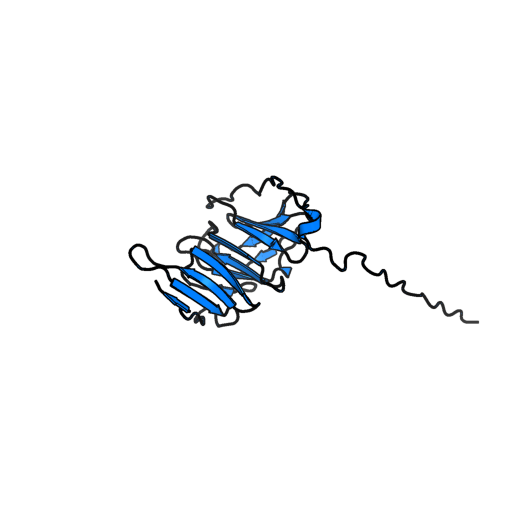.254 -5.890 1.00 98.38 90 PRO A N 1
ATOM 604 C CA . PRO A 1 90 ? -3.410 6.889 -5.845 1.00 98.38 90 PRO A CA 1
ATOM 605 C C . PRO A 1 90 ? -3.909 6.081 -7.040 1.00 98.38 90 PRO A C 1
ATOM 607 O O . PRO A 1 90 ? -5.104 6.013 -7.313 1.00 98.38 90 PRO A O 1
ATOM 610 N N . SER A 1 91 ? -2.976 5.425 -7.726 1.00 98.31 91 SER A N 1
ATOM 611 C CA . SER A 1 91 ? -3.276 4.533 -8.849 1.00 98.31 91 SER A CA 1
ATOM 612 C C . SER A 1 91 ? -3.747 3.158 -8.371 1.00 98.31 91 SER A C 1
ATOM 614 O O . SER A 1 91 ? -4.600 2.529 -8.997 1.00 98.31 91 SER A O 1
ATOM 616 N N . PHE A 1 92 ? -3.229 2.698 -7.229 1.00 98.69 92 PHE A N 1
ATOM 617 C CA . PHE A 1 92 ? -3.687 1.497 -6.541 1.00 98.69 92 PHE A CA 1
ATOM 618 C C . PHE A 1 92 ? -3.343 1.534 -5.049 1.00 98.69 92 PHE A C 1
ATOM 620 O O . PHE A 1 92 ? -2.430 2.235 -4.615 1.00 98.69 92 PHE A O 1
ATOM 627 N N . LEU A 1 93 ? -4.038 0.689 -4.293 1.00 98.75 93 LEU A N 1
ATOM 628 C CA . LEU A 1 93 ? -3.744 0.316 -2.914 1.00 98.75 93 LEU A CA 1
ATOM 629 C C . LEU A 1 93 ? -3.877 -1.207 -2.833 1.00 98.75 93 LEU A C 1
ATOM 631 O O . LEU A 1 93 ? -4.864 -1.742 -3.342 1.00 98.75 93 LEU A O 1
ATOM 635 N N . ARG A 1 94 ? -2.879 -1.904 -2.289 1.00 98.75 94 ARG A N 1
ATOM 636 C CA . ARG A 1 94 ? -2.866 -3.371 -2.209 1.00 98.75 94 ARG A CA 1
ATOM 637 C C . ARG A 1 94 ? -2.354 -3.865 -0.868 1.00 98.75 94 ARG A C 1
ATOM 639 O O . ARG A 1 94 ? -1.221 -3.557 -0.504 1.00 98.75 94 ARG A O 1
ATOM 646 N N . VAL A 1 95 ? -3.136 -4.682 -0.181 1.00 98.69 95 VAL A N 1
ATOM 647 C CA . VAL A 1 95 ? -2.738 -5.389 1.042 1.00 98.69 95 VAL A CA 1
ATOM 648 C C . VAL A 1 95 ? -2.068 -6.712 0.657 1.00 98.69 95 VAL A C 1
ATOM 650 O O . VAL A 1 95 ? -2.524 -7.385 -0.267 1.00 98.69 95 VAL A O 1
ATOM 653 N N . SER A 1 96 ? -0.950 -7.058 1.301 1.00 98.56 96 SER A N 1
ATOM 654 C CA . SER A 1 96 ? -0.242 -8.319 1.038 1.00 98.56 96 SER A CA 1
ATOM 655 C C . SER A 1 96 ? -1.088 -9.538 1.425 1.00 98.56 96 SER A C 1
ATOM 657 O O . SER A 1 96 ? -1.990 -9.406 2.256 1.00 98.56 96 SER A O 1
ATOM 659 N N . PRO A 1 97 ? -0.818 -10.732 0.863 1.00 97.69 97 PRO A N 1
ATOM 660 C CA . PRO A 1 97 ? -1.598 -11.935 1.159 1.00 97.69 97 PRO A CA 1
ATOM 661 C C . PRO A 1 97 ? -1.642 -12.291 2.654 1.00 97.69 97 PRO A C 1
ATOM 663 O O . PRO A 1 97 ? -2.699 -12.655 3.165 1.00 97.69 97 PRO A O 1
ATOM 666 N N . ASP A 1 98 ? -0.528 -12.129 3.373 1.00 97.19 98 ASP A N 1
ATOM 667 C CA . ASP A 1 98 ? -0.439 -12.282 4.833 1.00 97.19 98 ASP A CA 1
ATOM 668 C C . ASP A 1 98 ? -1.061 -11.125 5.645 1.00 97.19 98 ASP A C 1
ATOM 670 O O . ASP A 1 98 ? -1.101 -11.178 6.876 1.00 97.19 98 ASP A O 1
ATOM 674 N N . GLY A 1 99 ? -1.521 -10.058 4.987 1.00 97.69 99 GLY A N 1
ATOM 675 C CA . GLY A 1 99 ? -2.087 -8.871 5.622 1.00 97.69 99 GLY A CA 1
ATOM 676 C C . GLY A 1 99 ? -1.079 -7.945 6.304 1.00 97.69 99 GLY A C 1
ATOM 677 O O . GLY A 1 99 ? -1.492 -6.966 6.925 1.00 97.69 99 GLY A O 1
ATOM 678 N N . SER A 1 100 ? 0.224 -8.232 6.236 1.00 98.44 100 SER A N 1
ATOM 679 C CA . SER A 1 100 ? 1.241 -7.509 7.008 1.00 98.44 100 SER A CA 1
ATOM 680 C C . SER A 1 100 ? 1.702 -6.200 6.363 1.00 98.44 100 SER A C 1
ATOM 682 O O . SER A 1 100 ? 2.187 -5.307 7.063 1.00 98.44 100 SER A O 1
ATOM 684 N N . LYS A 1 101 ? 1.564 -6.057 5.041 1.00 98.75 101 LYS A N 1
ATOM 685 C CA . LYS A 1 101 ? 2.063 -4.915 4.265 1.00 98.75 101 LYS A CA 1
ATOM 686 C C . LYS A 1 101 ? 0.969 -4.298 3.416 1.00 98.75 101 LYS A C 1
ATOM 688 O O . LYS A 1 101 ? 0.027 -4.955 2.986 1.00 98.75 101 LYS A O 1
ATOM 693 N N . ILE A 1 102 ? 1.149 -3.016 3.137 1.00 98.81 102 ILE A N 1
ATOM 694 C CA . ILE A 1 102 ? 0.303 -2.242 2.242 1.00 98.81 102 ILE A CA 1
ATOM 695 C C . ILE A 1 102 ? 1.208 -1.570 1.221 1.00 98.81 102 ILE A C 1
ATOM 697 O O . ILE A 1 102 ? 2.124 -0.840 1.595 1.00 98.81 102 ILE A O 1
ATOM 701 N N . ALA A 1 103 ? 0.946 -1.822 -0.058 1.00 98.81 103 ALA A N 1
ATOM 702 C CA . ALA A 1 103 ? 1.574 -1.149 -1.184 1.00 98.81 103 ALA A CA 1
ATOM 703 C C . ALA A 1 103 ? 0.631 -0.078 -1.741 1.00 98.81 103 ALA A C 1
ATOM 705 O O . ALA A 1 103 ? -0.524 -0.353 -2.071 1.00 98.81 103 ALA A O 1
ATOM 706 N N . LEU A 1 104 ? 1.143 1.140 -1.872 1.00 98.81 104 LEU A N 1
ATOM 707 C CA . LEU A 1 104 ? 0.443 2.298 -2.405 1.00 98.81 104 LEU A CA 1
ATOM 708 C C . LEU A 1 104 ? 1.198 2.833 -3.618 1.00 98.81 104 LEU A C 1
ATOM 710 O O . LEU A 1 104 ? 2.313 3.339 -3.488 1.00 98.81 104 LEU A O 1
ATOM 714 N N . GLY A 1 105 ? 0.572 2.771 -4.789 1.00 98.62 105 GLY A N 1
ATOM 715 C CA . GLY A 1 105 ? 1.036 3.515 -5.953 1.00 98.62 105 GLY A CA 1
ATOM 716 C C . GLY A 1 105 ? 0.578 4.963 -5.831 1.00 98.62 105 GLY A C 1
ATOM 717 O O . GLY A 1 105 ? -0.608 5.236 -6.003 1.00 98.62 105 GLY A O 1
ATOM 718 N N . ALA A 1 106 ? 1.480 5.897 -5.512 1.00 98.50 106 ALA A N 1
ATOM 719 C CA . ALA A 1 106 ? 1.109 7.264 -5.125 1.00 98.50 106 ALA A CA 1
ATOM 720 C C . ALA A 1 106 ? 0.585 8.145 -6.281 1.00 98.50 106 ALA A C 1
ATOM 722 O O . ALA A 1 106 ? 0.182 9.291 -6.049 1.00 98.50 106 ALA A O 1
ATOM 723 N N . GLY A 1 107 ? 0.591 7.622 -7.508 1.00 97.06 107 GLY A N 1
ATOM 724 C CA . GLY A 1 107 ? 0.038 8.263 -8.696 1.00 97.06 107 GLY A CA 1
ATOM 725 C C . GLY A 1 107 ? 1.072 8.508 -9.787 1.00 97.06 107 GLY A C 1
ATOM 726 O O . GLY A 1 107 ? 2.226 8.092 -9.696 1.00 97.06 107 GLY A O 1
ATOM 727 N N . PHE A 1 108 ? 0.652 9.201 -10.843 1.00 95.44 108 PHE A N 1
ATOM 728 C CA . PHE A 1 108 ? 1.504 9.463 -12.001 1.00 95.44 108 PHE A CA 1
ATOM 729 C C . PHE A 1 108 ? 2.785 10.226 -11.625 1.00 95.44 108 PHE A C 1
ATOM 731 O O . PHE A 1 108 ? 2.728 11.289 -11.007 1.00 95.44 108 PHE A O 1
ATOM 738 N N . GLY A 1 109 ? 3.941 9.682 -12.025 1.00 95.50 109 GLY A N 1
ATOM 739 C CA . GLY A 1 109 ? 5.260 10.277 -11.777 1.00 95.50 109 GLY A CA 1
ATOM 740 C C . GLY A 1 109 ? 5.703 10.275 -10.310 1.00 95.50 109 GLY A C 1
ATOM 741 O O . GLY A 1 109 ? 6.707 10.903 -9.982 1.00 95.50 109 GLY A O 1
ATOM 742 N N . LYS A 1 110 ? 4.961 9.598 -9.429 1.00 97.69 110 LYS A N 1
ATOM 743 C CA . LYS A 1 110 ? 5.247 9.486 -7.996 1.00 97.69 110 LYS A CA 1
ATOM 744 C C . LYS A 1 110 ? 5.747 8.078 -7.668 1.00 97.69 110 LYS A C 1
ATOM 746 O O . LYS A 1 110 ? 5.582 7.177 -8.490 1.00 97.69 110 LYS A O 1
ATOM 751 N N . PRO A 1 111 ? 6.385 7.869 -6.507 1.00 98.31 111 PRO A N 1
ATOM 752 C CA . PRO A 1 111 ? 6.902 6.556 -6.148 1.00 98.31 111 PRO A CA 1
ATOM 753 C C . PRO A 1 111 ? 5.807 5.592 -5.685 1.00 98.31 111 PRO A C 1
ATOM 755 O O . PRO A 1 111 ? 4.655 5.961 -5.443 1.00 98.31 111 PRO A O 1
ATOM 758 N N . LEU A 1 112 ? 6.204 4.335 -5.533 1.00 98.69 112 LEU A N 1
ATOM 759 C CA . LEU A 1 112 ? 5.452 3.307 -4.832 1.00 98.69 112 LEU A CA 1
ATOM 760 C C . LEU A 1 112 ? 5.911 3.277 -3.370 1.00 98.69 112 LEU A C 1
ATOM 762 O O . LEU A 1 112 ? 7.107 3.193 -3.099 1.00 98.69 112 LEU A O 1
ATOM 766 N N . VAL A 1 113 ? 4.975 3.335 -2.426 1.00 98.75 113 VAL A N 1
ATOM 767 C CA . VAL A 1 113 ? 5.257 3.298 -0.983 1.00 98.75 113 VAL A CA 1
ATOM 768 C C . VAL A 1 113 ? 4.765 1.975 -0.402 1.00 98.75 113 VAL A C 1
ATOM 770 O O . VAL A 1 113 ? 3.605 1.619 -0.595 1.00 98.75 113 VAL A O 1
ATOM 773 N N . VAL A 1 114 ? 5.623 1.254 0.322 1.00 98.75 114 VAL A N 1
ATOM 774 C CA . VAL A 1 114 ? 5.265 0.033 1.061 1.00 98.75 114 VAL A CA 1
ATOM 775 C C . VAL A 1 114 ? 5.449 0.273 2.553 1.00 98.75 114 VAL A C 1
ATOM 777 O O . VAL A 1 114 ? 6.530 0.666 2.984 1.00 98.75 114 VAL A O 1
ATOM 780 N N . PHE A 1 115 ? 4.418 0.024 3.354 1.00 98.81 115 PHE A N 1
ATOM 781 C CA . PHE A 1 115 ? 4.469 0.183 4.811 1.00 98.81 115 PHE A CA 1
ATOM 782 C C . PHE A 1 115 ? 3.717 -0.943 5.526 1.00 98.81 115 PHE A C 1
ATOM 784 O O . PHE A 1 115 ? 2.948 -1.687 4.916 1.00 98.81 115 PHE A O 1
ATOM 791 N N . ASN A 1 116 ? 3.965 -1.096 6.828 1.00 98.50 116 ASN A N 1
ATOM 792 C CA . ASN A 1 116 ? 3.345 -2.146 7.635 1.00 98.50 116 ASN A CA 1
ATOM 793 C C . ASN A 1 116 ? 1.881 -1.802 7.958 1.00 98.50 116 ASN A C 1
ATOM 795 O O . ASN A 1 116 ? 1.592 -0.697 8.421 1.00 98.50 116 ASN A O 1
ATOM 799 N N . ALA A 1 117 ? 0.965 -2.754 7.778 1.00 98.38 117 ALA A N 1
ATOM 800 C CA . ALA A 1 117 ? -0.451 -2.581 8.103 1.00 98.38 117 ALA A CA 1
ATOM 801 C C . ALA A 1 117 ? -0.689 -2.287 9.598 1.00 98.38 117 ALA A C 1
ATOM 803 O O . ALA A 1 117 ? -1.617 -1.560 9.944 1.00 98.38 117 ALA A O 1
ATOM 804 N N . ALA A 1 118 ? 0.185 -2.768 10.487 1.00 97.88 118 ALA A N 1
ATOM 805 C CA . ALA A 1 118 ? 0.140 -2.488 11.923 1.00 97.88 118 ALA A CA 1
ATOM 806 C C . ALA A 1 118 ? 0.387 -1.009 12.275 1.00 97.88 118 ALA A C 1
ATOM 808 O O . ALA A 1 118 ? 0.139 -0.607 13.410 1.00 97.88 118 ALA A O 1
ATOM 809 N N . ALA A 1 119 ? 0.857 -0.186 11.330 1.00 97.56 119 ALA A N 1
ATOM 810 C CA . ALA A 1 119 ? 0.945 1.260 11.528 1.00 97.56 119 ALA A CA 1
ATOM 811 C C . ALA A 1 119 ? -0.439 1.940 11.532 1.00 97.56 119 ALA A C 1
ATOM 813 O O . ALA A 1 119 ? -0.562 3.080 11.987 1.00 97.56 119 ALA A O 1
ATOM 814 N N . LEU A 1 120 ? -1.480 1.264 11.031 1.00 98.44 120 LEU A N 1
ATOM 815 C CA . LEU A 1 120 ? -2.830 1.807 10.938 1.00 98.44 120 LEU A CA 1
ATOM 816 C C . LEU A 1 120 ? -3.558 1.738 12.284 1.00 98.44 120 LEU A C 1
ATOM 818 O O . LEU A 1 120 ? -3.752 0.663 12.850 1.00 98.44 120 LEU A O 1
ATOM 822 N N . SER A 1 121 ? -4.042 2.885 12.764 1.00 97.62 121 SER A N 1
ATOM 823 C CA . SER A 1 121 ? -4.861 2.963 13.975 1.00 97.62 121 SER A CA 1
ATOM 824 C C . SER A 1 121 ? -5.925 4.047 13.859 1.00 97.62 121 SER A C 1
ATOM 826 O O . SER A 1 121 ? -5.613 5.229 13.751 1.00 97.62 121 SER A O 1
ATOM 828 N N . THR A 1 122 ? -7.199 3.656 13.936 1.00 96.94 122 THR A N 1
ATOM 829 C CA . THR A 1 122 ? -8.336 4.592 13.883 1.00 96.94 122 THR A CA 1
ATOM 830 C C . THR A 1 122 ? -8.505 5.417 15.162 1.00 96.94 122 THR A C 1
ATOM 832 O O . THR A 1 122 ? -9.257 6.387 15.166 1.00 96.94 122 THR A O 1
ATOM 835 N N . THR A 1 123 ? -7.826 5.049 16.252 1.00 97.56 123 THR A N 1
ATOM 836 C CA . THR A 1 123 ? -7.878 5.763 17.538 1.00 97.56 123 THR A CA 1
ATOM 837 C C . THR A 1 123 ? -6.644 6.625 17.787 1.00 97.56 123 THR A C 1
ATOM 839 O O . THR A 1 123 ? -6.717 7.585 18.551 1.00 97.56 123 THR A O 1
ATOM 842 N N . ALA A 1 124 ? -5.521 6.308 17.139 1.00 97.38 124 ALA A N 1
ATOM 843 C CA . ALA A 1 124 ? -4.276 7.060 17.226 1.00 97.38 124 ALA A CA 1
ATOM 844 C C . ALA A 1 124 ? -3.566 7.069 15.859 1.00 97.38 124 ALA A C 1
ATOM 846 O O . ALA A 1 124 ? -2.605 6.318 15.672 1.00 97.38 124 ALA A O 1
ATOM 847 N N . PRO A 1 125 ? -4.036 7.885 14.895 1.00 97.69 125 PRO A N 1
ATOM 848 C CA . PRO A 1 125 ? -3.480 7.892 13.547 1.00 97.69 125 PRO A CA 1
ATOM 849 C C . PRO A 1 125 ? -1.992 8.242 13.556 1.00 97.69 125 PRO A C 1
ATOM 851 O O . PRO A 1 125 ? -1.581 9.209 14.202 1.00 97.69 125 PRO A O 1
ATOM 854 N N . SER A 1 126 ? -1.184 7.461 12.842 1.00 97.56 126 SER A N 1
ATOM 855 C CA . SER A 1 126 ? 0.275 7.610 12.824 1.00 97.56 126 SER A CA 1
ATOM 856 C C . SER A 1 126 ? 0.775 8.223 11.514 1.00 97.56 126 SER A C 1
ATOM 858 O O . SER A 1 126 ? 0.074 8.225 10.501 1.00 97.56 126 SER A O 1
ATOM 860 N N . ALA A 1 127 ? 1.993 8.768 11.522 1.00 98.25 127 ALA A N 1
ATOM 861 C CA . ALA A 1 127 ? 2.639 9.235 10.300 1.00 98.25 127 ALA A CA 1
ATOM 862 C C . ALA A 1 127 ? 3.406 8.089 9.618 1.00 98.25 127 ALA A C 1
ATOM 864 O O . ALA A 1 127 ? 4.229 7.417 10.246 1.00 98.25 127 ALA A O 1
ATOM 865 N N . ILE A 1 128 ? 3.181 7.908 8.318 1.00 98.56 128 ILE A N 1
ATOM 866 C CA . ILE A 1 128 ? 3.997 7.057 7.452 1.00 98.56 128 ILE A CA 1
ATOM 867 C C . ILE A 1 128 ? 5.141 7.918 6.920 1.00 98.56 128 ILE A C 1
ATOM 869 O O . ILE A 1 128 ? 4.917 8.849 6.150 1.00 98.56 128 ILE A O 1
ATOM 873 N N . THR A 1 129 ? 6.358 7.628 7.372 1.00 98.56 129 THR A N 1
ATOM 874 C CA . THR A 1 129 ? 7.573 8.407 7.086 1.00 98.56 129 THR A CA 1
ATOM 875 C C . THR A 1 129 ? 8.637 7.506 6.462 1.00 98.56 129 THR A C 1
ATOM 877 O O . THR A 1 129 ? 8.465 6.291 6.393 1.00 98.56 129 THR A O 1
ATOM 880 N N . ALA A 1 130 ? 9.778 8.072 6.064 1.00 97.19 130 ALA A N 1
ATOM 881 C CA . ALA A 1 130 ? 10.899 7.291 5.530 1.00 97.19 130 ALA A CA 1
ATOM 882 C C . ALA A 1 130 ? 11.469 6.276 6.544 1.00 97.19 130 ALA A C 1
ATOM 884 O O . ALA A 1 130 ? 12.159 5.343 6.154 1.00 97.19 130 ALA A O 1
ATOM 885 N N . ALA A 1 131 ? 11.186 6.443 7.842 1.00 97.81 131 ALA A N 1
ATOM 886 C CA . ALA A 1 131 ? 11.591 5.496 8.880 1.00 97.81 131 ALA A CA 1
ATOM 887 C C . ALA A 1 131 ? 10.628 4.303 9.027 1.00 97.81 131 ALA A C 1
ATOM 889 O O . ALA A 1 131 ? 10.985 3.305 9.647 1.00 97.81 131 ALA A O 1
ATOM 890 N N . THR A 1 132 ? 9.402 4.411 8.506 1.00 98.19 132 THR A N 1
ATOM 891 C CA . THR A 1 132 ? 8.336 3.406 8.673 1.00 98.19 132 THR A CA 1
ATOM 892 C C . THR A 1 132 ? 7.815 2.849 7.348 1.00 98.19 132 THR A C 1
ATOM 894 O O . THR A 1 132 ? 6.903 2.019 7.350 1.00 98.19 132 THR A O 1
ATOM 897 N N . ALA A 1 133 ? 8.399 3.274 6.227 1.00 98.50 133 ALA A N 1
ATOM 898 C CA . ALA A 1 133 ? 8.034 2.839 4.890 1.00 98.50 133 ALA A CA 1
ATOM 899 C C . ALA A 1 133 ? 9.254 2.686 3.980 1.00 98.50 133 ALA A C 1
ATOM 901 O O . ALA A 1 133 ? 10.220 3.441 4.074 1.00 98.50 133 ALA A O 1
ATOM 902 N N . SER A 1 134 ? 9.147 1.754 3.040 1.00 98.62 134 SER A N 1
ATOM 903 C CA . SER A 1 134 ? 10.043 1.625 1.895 1.00 98.62 134 SER A CA 1
ATOM 904 C C . SER A 1 134 ? 9.463 2.393 0.709 1.00 98.62 134 SER A C 1
ATOM 906 O O . SER A 1 134 ? 8.272 2.277 0.416 1.00 98.62 134 SER A O 1
ATOM 908 N N . VAL A 1 135 ? 10.296 3.170 0.016 1.00 98.56 135 VAL A N 1
ATOM 909 C CA . VAL A 1 135 ? 9.881 3.999 -1.126 1.00 98.56 135 VAL A CA 1
ATOM 910 C C . VAL A 1 135 ? 10.634 3.561 -2.373 1.00 98.56 135 VAL A C 1
ATOM 912 O O . VAL A 1 135 ? 11.850 3.704 -2.450 1.00 98.56 135 VAL A O 1
ATOM 915 N N . PHE A 1 136 ? 9.901 3.057 -3.360 1.00 98.56 136 PHE A N 1
ATOM 916 C CA . PHE A 1 136 ? 10.441 2.515 -4.599 1.00 98.56 136 PHE A CA 1
ATOM 917 C C . PHE A 1 136 ? 10.142 3.453 -5.767 1.00 98.56 136 PHE A C 1
ATOM 919 O O . PHE A 1 136 ? 8.983 3.706 -6.109 1.00 98.56 136 PHE A O 1
ATOM 926 N N . ASN A 1 137 ? 11.193 3.942 -6.424 1.00 97.75 137 ASN A N 1
ATOM 927 C CA . ASN A 1 137 ? 11.079 4.779 -7.620 1.00 97.75 137 ASN A CA 1
ATOM 928 C C . ASN A 1 137 ? 10.917 3.910 -8.877 1.00 97.75 137 ASN A C 1
ATOM 930 O O . ASN A 1 137 ? 11.810 3.840 -9.720 1.00 97.75 137 ASN A O 1
ATOM 934 N N . VAL A 1 138 ? 9.777 3.222 -8.980 1.00 97.12 138 VAL A N 1
ATOM 935 C CA . VAL A 1 138 ? 9.417 2.369 -10.122 1.00 97.12 138 VAL A CA 1
ATOM 936 C C . VAL A 1 138 ? 8.149 2.879 -10.806 1.00 97.12 138 VAL A C 1
ATOM 938 O O . VAL A 1 138 ? 7.196 3.307 -10.149 1.00 97.12 138 VAL A O 1
ATOM 941 N N . ASN A 1 139 ? 8.127 2.821 -12.140 1.00 96.50 139 ASN A N 1
ATOM 942 C CA . ASN A 1 139 ? 6.933 3.153 -12.918 1.00 96.50 139 ASN A CA 1
ATOM 943 C C . ASN A 1 139 ? 5.818 2.156 -12.611 1.00 96.50 139 ASN A C 1
ATOM 945 O O . ASN A 1 139 ? 6.066 0.954 -12.538 1.00 96.50 139 ASN A O 1
ATOM 949 N N . HIS A 1 140 ? 4.589 2.646 -12.476 1.00 97.38 140 HIS A N 1
ATOM 950 C CA . HIS A 1 140 ? 3.451 1.808 -12.131 1.00 97.38 140 HIS A CA 1
ATOM 951 C C . HIS A 1 140 ? 2.125 2.433 -12.582 1.00 97.38 140 HIS A C 1
ATOM 953 O O . HIS A 1 140 ? 1.952 3.651 -12.552 1.00 97.38 140 HIS A O 1
ATOM 959 N N . PHE A 1 141 ? 1.179 1.582 -12.969 1.00 96.19 141 PHE A N 1
ATOM 960 C CA . PHE A 1 141 ? -0.218 1.946 -13.237 1.00 96.19 141 PHE A CA 1
ATOM 961 C C . PHE A 1 141 ? -1.182 1.141 -12.369 1.00 96.19 141 PHE A C 1
ATOM 963 O O . PHE A 1 141 ? -2.185 1.661 -11.895 1.00 96.19 141 PHE A O 1
ATOM 970 N N . SER A 1 142 ? -0.867 -0.132 -12.154 1.00 98.06 142 SER A N 1
ATOM 971 C CA . SER A 1 142 ? -1.587 -1.034 -11.264 1.00 98.06 142 SER A CA 1
ATOM 972 C C . SER A 1 142 ? -0.622 -2.081 -10.720 1.00 98.06 142 SER A C 1
ATOM 974 O O . SER A 1 142 ? 0.481 -2.261 -11.246 1.00 98.06 142 SER A O 1
ATOM 976 N N . ALA A 1 143 ? -1.030 -2.765 -9.655 1.00 98.50 143 ALA A N 1
ATOM 977 C CA . ALA A 1 143 ? -0.241 -3.833 -9.072 1.00 98.50 143 ALA A CA 1
ATOM 978 C C . ALA A 1 143 ? -1.113 -4.921 -8.437 1.00 98.50 143 ALA A C 1
ATOM 980 O O . ALA A 1 143 ? -2.285 -4.695 -8.109 1.00 98.50 143 ALA A O 1
ATOM 981 N N . ALA A 1 144 ? -0.512 -6.091 -8.245 1.00 98.56 144 ALA A N 1
ATOM 982 C CA . ALA A 1 144 ? -1.045 -7.199 -7.466 1.00 98.56 144 ALA A CA 1
ATOM 983 C C . ALA A 1 144 ? 0.106 -7.921 -6.759 1.00 98.56 144 ALA A C 1
ATOM 985 O O . ALA A 1 144 ? 1.188 -8.068 -7.325 1.00 98.56 144 ALA A O 1
ATOM 986 N N . TRP A 1 145 ? -0.113 -8.375 -5.530 1.00 98.62 145 TRP A N 1
ATOM 987 C CA . TRP A 1 145 ? 0.873 -9.200 -4.839 1.00 98.62 145 TRP A CA 1
ATOM 988 C C . TRP A 1 145 ? 0.945 -10.582 -5.489 1.00 98.62 145 TRP A C 1
ATOM 990 O O . TRP A 1 145 ? -0.086 -11.208 -5.731 1.00 98.62 145 TRP A O 1
ATOM 1000 N N . ALA A 1 146 ? 2.160 -11.035 -5.791 1.00 98.19 146 ALA A N 1
ATOM 1001 C CA . ALA A 1 146 ? 2.420 -12.415 -6.193 1.00 98.19 146 ALA A CA 1
ATOM 1002 C C . ALA A 1 146 ? 2.624 -13.311 -4.959 1.00 98.19 146 ALA A C 1
ATOM 1004 O O . ALA A 1 146 ? 2.202 -14.465 -4.958 1.00 98.19 146 ALA A O 1
ATOM 1005 N N . ASP A 1 147 ? 3.233 -12.752 -3.911 1.00 98.12 147 ASP A N 1
ATOM 1006 C CA . ASP A 1 147 ? 3.451 -13.349 -2.591 1.00 98.12 147 ASP A CA 1
ATOM 1007 C C . ASP A 1 147 ? 3.646 -12.226 -1.539 1.00 98.12 147 ASP A C 1
ATOM 1009 O O . ASP A 1 147 ? 3.394 -11.059 -1.834 1.00 98.12 147 ASP A O 1
ATOM 1013 N N . ASP A 1 148 ? 4.083 -12.544 -0.316 1.00 98.38 148 ASP A N 1
ATOM 1014 C CA . ASP A 1 148 ? 4.240 -11.576 0.792 1.00 98.38 148 ASP A CA 1
ATOM 1015 C C . ASP A 1 148 ? 5.451 -10.625 0.666 1.00 98.38 148 ASP A C 1
ATOM 1017 O O . ASP A 1 148 ? 5.625 -9.704 1.482 1.00 98.38 148 ASP A O 1
ATOM 1021 N N . SER A 1 149 ? 6.301 -10.869 -0.333 1.00 98.44 149 SER A N 1
ATOM 1022 C CA . SER A 1 149 ? 7.544 -10.152 -0.644 1.00 98.44 149 SER A CA 1
ATOM 1023 C C . SER A 1 149 ? 7.604 -9.610 -2.074 1.00 98.44 149 SER A C 1
ATOM 1025 O O . SER A 1 149 ? 8.402 -8.718 -2.347 1.00 98.44 149 SER A O 1
ATOM 1027 N N . SER A 1 150 ? 6.749 -10.087 -2.974 1.00 98.62 150 SER A N 1
ATOM 1028 C CA . SER A 1 150 ? 6.821 -9.771 -4.396 1.00 98.62 150 SER A CA 1
ATOM 1029 C C . SER A 1 150 ? 5.540 -9.118 -4.895 1.00 98.62 150 SER A C 1
ATOM 1031 O O . SER A 1 150 ? 4.445 -9.673 -4.774 1.00 98.62 150 SER A O 1
ATOM 1033 N N . LEU A 1 151 ? 5.677 -7.960 -5.535 1.00 98.69 151 LEU A N 1
ATOM 1034 C CA . LEU A 1 151 ? 4.575 -7.215 -6.129 1.00 98.69 151 LEU A CA 1
ATOM 1035 C C . LEU A 1 151 ? 4.710 -7.211 -7.656 1.00 98.69 151 LEU A C 1
ATOM 1037 O O . LEU A 1 151 ? 5.665 -6.665 -8.204 1.00 98.69 151 LEU A O 1
ATOM 1041 N N . ALA A 1 152 ? 3.748 -7.806 -8.356 1.00 98.62 152 ALA A N 1
ATOM 1042 C CA . ALA A 1 152 ? 3.649 -7.709 -9.804 1.00 98.62 152 ALA A CA 1
ATOM 1043 C C . ALA A 1 152 ? 3.097 -6.328 -10.182 1.00 98.62 152 ALA A C 1
ATOM 1045 O O . ALA A 1 152 ? 2.001 -5.955 -9.761 1.00 98.62 152 ALA A O 1
ATOM 1046 N N . ILE A 1 153 ? 3.851 -5.569 -10.973 1.00 98.56 153 ILE A N 1
ATOM 1047 C CA . ILE A 1 153 ? 3.549 -4.185 -11.340 1.00 98.56 153 ILE A CA 1
ATOM 1048 C C . ILE A 1 153 ? 3.314 -4.113 -12.843 1.00 98.56 153 ILE A C 1
ATOM 1050 O O . ILE A 1 153 ? 4.199 -4.436 -13.634 1.00 98.56 153 ILE A O 1
ATOM 1054 N N . ALA A 1 154 ? 2.132 -3.644 -13.241 1.00 98.06 154 ALA A N 1
ATOM 1055 C CA . ALA A 1 154 ? 1.878 -3.259 -14.620 1.00 98.06 154 ALA A CA 1
ATOM 1056 C C . ALA A 1 154 ? 2.384 -1.830 -14.843 1.00 98.06 154 ALA A C 1
ATOM 1058 O O . ALA A 1 154 ? 2.022 -0.904 -14.108 1.00 98.06 154 ALA A O 1
ATOM 1059 N N . SER A 1 155 ? 3.221 -1.644 -15.860 1.00 96.69 155 SER A N 1
ATOM 1060 C CA . SER A 1 155 ? 3.830 -0.353 -16.178 1.00 96.69 155 SER A CA 1
ATOM 1061 C C . SER A 1 155 ? 4.115 -0.208 -17.675 1.00 96.69 155 SER A C 1
ATOM 1063 O O . SER A 1 155 ? 3.895 -1.122 -18.469 1.00 96.69 155 SER A O 1
ATOM 1065 N N . GLY A 1 156 ? 4.559 0.976 -18.089 1.00 91.75 156 GLY A N 1
ATOM 1066 C CA . GLY A 1 156 ? 4.893 1.283 -19.476 1.00 91.75 156 GLY A CA 1
ATOM 1067 C C . GLY A 1 156 ? 5.110 2.777 -19.678 1.00 91.75 156 GLY A C 1
ATOM 1068 O O . GLY A 1 156 ? 4.899 3.578 -18.768 1.00 91.75 156 GLY A O 1
ATOM 1069 N N . ALA A 1 157 ? 5.526 3.154 -20.882 1.00 89.12 157 ALA A N 1
ATOM 1070 C CA . ALA A 1 157 ? 5.579 4.546 -21.311 1.00 89.12 157 ALA A CA 1
ATOM 1071 C C . ALA A 1 157 ? 4.562 4.768 -22.432 1.00 89.12 157 ALA A C 1
ATOM 1073 O O . ALA A 1 157 ? 4.258 3.851 -23.193 1.00 89.12 157 ALA A O 1
ATOM 1074 N N . PHE A 1 158 ? 4.039 5.988 -22.549 1.00 84.06 158 PHE A N 1
ATOM 1075 C CA . PHE A 1 158 ? 3.173 6.329 -23.671 1.00 84.06 158 PHE A CA 1
ATOM 1076 C C . PHE A 1 158 ? 3.916 6.108 -24.997 1.00 84.06 158 PHE A C 1
ATOM 1078 O O . PHE A 1 158 ? 5.032 6.593 -25.171 1.00 84.06 158 PHE A O 1
ATOM 1085 N N . GLY A 1 159 ? 3.297 5.370 -25.921 1.00 87.50 159 GLY A N 1
ATOM 1086 C CA . GLY A 1 159 ? 3.918 4.994 -27.195 1.00 87.50 159 GLY A CA 1
ATOM 1087 C C . GLY A 1 159 ? 4.888 3.808 -27.120 1.00 87.50 159 GLY A C 1
ATOM 1088 O O . GLY A 1 159 ? 5.411 3.408 -28.157 1.00 87.50 159 GLY A O 1
ATOM 1089 N N . SER A 1 160 ? 5.089 3.219 -25.939 1.00 89.50 160 SER A N 1
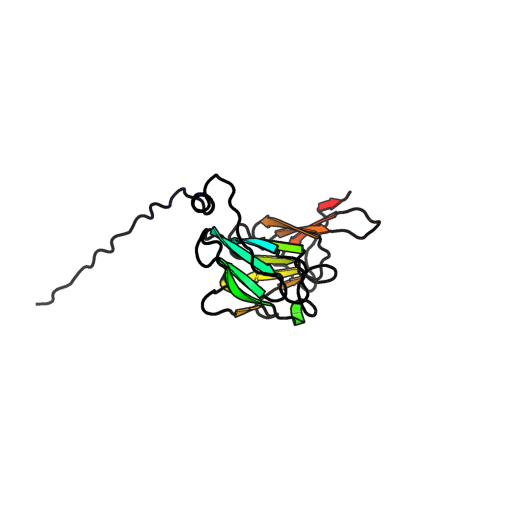ATOM 1090 C CA . SER A 1 160 ? 5.841 1.977 -25.746 1.00 89.50 160 SER A CA 1
ATOM 1091 C C . SER A 1 160 ? 4.905 0.840 -25.331 1.00 89.50 160 SER A C 1
ATOM 1093 O O . SER A 1 160 ? 3.830 1.103 -24.781 1.00 89.50 160 SER A O 1
ATOM 1095 N N . PRO A 1 161 ? 5.296 -0.427 -25.543 1.00 91.06 161 PRO A N 1
ATOM 1096 C CA . PRO A 1 161 ? 4.514 -1.537 -25.034 1.00 91.06 161 PRO A CA 1
ATOM 1097 C C . PRO A 1 161 ? 4.411 -1.532 -23.508 1.00 91.06 161 PRO A C 1
ATOM 1099 O O . PRO A 1 161 ? 5.302 -1.057 -22.796 1.00 91.06 161 PRO A O 1
ATOM 1102 N N . SER A 1 162 ? 3.306 -2.076 -23.006 1.00 93.81 162 SER A N 1
ATOM 1103 C CA . SER A 1 162 ? 3.136 -2.334 -21.579 1.00 93.81 162 SER A CA 1
ATOM 1104 C C . SER A 1 162 ? 3.949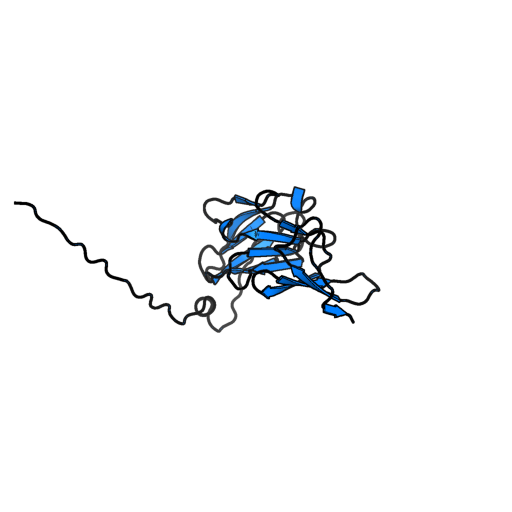 -3.554 -21.158 1.00 93.81 162 SER A C 1
ATOM 1106 O O . SER A 1 162 ? 4.064 -4.528 -21.902 1.00 93.81 162 SER A O 1
ATOM 1108 N N . ILE A 1 163 ? 4.473 -3.507 -19.939 1.00 97.19 163 ILE A N 1
ATOM 1109 C CA . ILE A 1 163 ? 5.199 -4.608 -19.314 1.00 97.19 163 ILE A CA 1
ATOM 1110 C C . ILE A 1 163 ? 4.561 -4.968 -17.975 1.00 97.19 163 ILE A C 1
ATOM 1112 O O . ILE A 1 163 ? 3.903 -4.141 -17.336 1.00 97.19 163 ILE A O 1
ATOM 1116 N N . VAL A 1 164 ? 4.802 -6.200 -17.538 1.00 98.00 164 VAL A N 1
ATOM 1117 C CA . VAL A 1 164 ? 4.647 -6.601 -16.141 1.00 98.00 164 VAL A CA 1
ATOM 1118 C C . VAL A 1 164 ? 6.020 -6.950 -15.606 1.00 98.00 164 VAL A C 1
ATOM 1120 O O . VAL A 1 164 ? 6.763 -7.719 -16.218 1.00 98.00 164 VAL A O 1
ATOM 1123 N N . SER A 1 165 ? 6.348 -6.391 -14.459 1.00 98.31 165 SER A N 1
ATOM 1124 C CA . SER A 1 165 ? 7.589 -6.622 -13.729 1.00 98.31 165 SER A CA 1
ATOM 1125 C C . SER A 1 165 ? 7.280 -7.093 -12.314 1.00 98.31 165 SER A C 1
ATOM 1127 O O . SER A 1 165 ? 6.170 -6.897 -11.825 1.00 98.31 165 SER A O 1
ATOM 1129 N N . LEU A 1 166 ? 8.236 -7.753 -11.665 1.00 98.56 166 LEU A N 1
ATOM 1130 C CA . LEU A 1 166 ? 8.058 -8.314 -10.326 1.00 98.56 166 LEU A CA 1
ATOM 1131 C C . LEU A 1 166 ? 8.997 -7.610 -9.345 1.00 98.56 166 LEU A C 1
ATOM 1133 O O . LEU A 1 166 ? 10.199 -7.833 -9.390 1.00 98.56 166 LEU A O 1
ATOM 1137 N N . LEU A 1 167 ? 8.463 -6.732 -8.498 1.00 98.75 167 LEU A N 1
ATOM 1138 C CA . LEU A 1 167 ? 9.227 -5.997 -7.489 1.00 98.75 167 LEU A CA 1
ATOM 1139 C C . LEU A 1 167 ? 9.403 -6.847 -6.234 1.00 98.75 167 LEU A C 1
ATOM 1141 O O . LEU A 1 167 ? 8.405 -7.168 -5.597 1.00 98.75 167 LEU A O 1
ATOM 1145 N N . ASP A 1 168 ? 10.641 -7.115 -5.827 1.00 98.62 168 ASP A N 1
ATOM 1146 C CA . ASP A 1 168 ? 10.943 -7.592 -4.474 1.00 98.62 168 ASP A CA 1
ATOM 1147 C C . ASP A 1 168 ? 10.914 -6.406 -3.499 1.00 98.62 168 ASP A C 1
ATOM 1149 O O . ASP A 1 168 ? 11.822 -5.570 -3.479 1.00 98.62 168 ASP A O 1
ATOM 1153 N N . VAL A 1 169 ? 9.873 -6.323 -2.670 1.00 98.50 169 VAL A N 1
ATOM 1154 C CA . VAL A 1 169 ? 9.681 -5.220 -1.712 1.00 98.50 169 VAL A CA 1
ATOM 1155 C C . VAL A 1 169 ? 10.597 -5.318 -0.488 1.00 98.50 169 VAL A C 1
ATOM 1157 O O . VAL A 1 169 ? 10.574 -4.429 0.365 1.00 98.50 169 VAL A O 1
ATOM 1160 N N . THR A 1 170 ? 11.370 -6.398 -0.365 1.00 98.31 170 THR A N 1
ATOM 1161 C CA . THR A 1 170 ? 12.381 -6.585 0.685 1.00 98.31 170 THR A CA 1
ATOM 1162 C C . THR A 1 170 ? 13.786 -6.190 0.226 1.00 98.31 170 THR A C 1
ATOM 1164 O O . THR A 1 170 ? 14.688 -6.068 1.056 1.00 98.31 170 THR A O 1
ATOM 1167 N N . SER A 1 171 ? 13.966 -5.949 -1.077 1.00 98.50 171 SER A N 1
ATOM 1168 C CA . SER A 1 171 ? 15.213 -5.437 -1.645 1.00 98.50 171 SER A CA 1
ATOM 1169 C C . SER A 1 171 ? 15.473 -3.973 -1.256 1.00 98.50 171 SER A C 1
ATOM 1171 O O . SER A 1 171 ? 14.581 -3.273 -0.771 1.00 98.50 171 SER A O 1
ATOM 1173 N N . ASP A 1 172 ? 16.710 -3.502 -1.454 1.00 98.12 172 ASP A N 1
ATOM 1174 C CA . ASP A 1 172 ? 17.085 -2.106 -1.196 1.00 98.12 172 ASP A CA 1
ATOM 1175 C C . ASP A 1 172 ? 16.208 -1.152 -2.034 1.00 98.12 172 ASP A C 1
ATOM 1177 O O . ASP A 1 172 ? 16.284 -1.190 -3.264 1.00 98.12 172 ASP A O 1
ATOM 1181 N N . PRO A 1 173 ? 15.411 -0.254 -1.422 1.00 97.69 173 PRO A N 1
ATOM 1182 C CA . PRO A 1 173 ? 14.548 0.654 -2.174 1.00 97.69 173 PRO A CA 1
ATOM 1183 C C . PRO A 1 173 ? 15.298 1.628 -3.096 1.00 97.69 173 PRO A C 1
ATOM 1185 O O . PRO A 1 173 ? 14.712 2.137 -4.054 1.00 97.69 173 PRO A O 1
ATOM 1188 N N . LEU A 1 174 ? 16.591 1.878 -2.846 1.00 96.81 174 LEU A N 1
ATOM 1189 C CA . LEU A 1 174 ? 17.444 2.699 -3.713 1.00 96.81 174 LEU A CA 1
ATOM 1190 C C . LEU A 1 174 ? 18.026 1.914 -4.899 1.00 96.81 174 LEU A C 1
ATOM 1192 O O . LEU A 1 174 ? 18.477 2.520 -5.873 1.00 96.81 174 LEU A O 1
ATOM 1196 N N . SER A 1 175 ? 18.007 0.582 -4.840 1.00 97.56 175 SER A N 1
ATOM 1197 C CA . SER A 1 175 ? 18.458 -0.310 -5.910 1.00 97.56 175 SER A CA 1
ATOM 1198 C C . SER A 1 175 ? 17.598 -1.584 -5.954 1.00 97.56 175 SER A C 1
ATOM 1200 O O . SER A 1 175 ? 18.082 -2.680 -5.661 1.00 97.56 175 SER A O 1
ATOM 1202 N N . PRO A 1 176 ? 16.298 -1.457 -6.280 1.00 97.75 176 PRO A N 1
ATOM 1203 C CA . PRO A 1 176 ? 15.369 -2.559 -6.101 1.00 97.75 176 PRO A CA 1
ATOM 1204 C C . PRO A 1 176 ? 15.550 -3.664 -7.140 1.00 97.75 176 PRO A C 1
ATOM 1206 O O . PRO A 1 176 ? 15.831 -3.409 -8.315 1.00 97.75 176 PRO A O 1
ATOM 1209 N N . VAL A 1 177 ? 15.293 -4.904 -6.724 1.00 98.38 177 VAL A N 1
ATOM 1210 C CA . VAL A 1 177 ? 15.191 -6.049 -7.635 1.00 98.38 177 VAL A CA 1
ATOM 1211 C C . VAL A 1 177 ? 13.804 -6.031 -8.280 1.00 98.38 177 VAL A C 1
ATOM 1213 O O . VAL A 1 177 ? 12.793 -6.233 -7.614 1.00 98.38 177 VAL A O 1
ATOM 1216 N N . HIS A 1 178 ? 13.759 -5.747 -9.584 1.00 97.31 178 HIS A N 1
ATOM 1217 C CA . HIS A 1 178 ? 12.514 -5.525 -10.329 1.00 97.31 178 HIS A CA 1
ATOM 1218 C C . HIS A 1 178 ? 12.604 -6.010 -11.795 1.00 97.31 178 HIS A C 1
ATOM 1220 O O . HIS A 1 178 ? 12.565 -5.200 -12.726 1.00 97.31 178 HIS A O 1
ATOM 1226 N N . PRO A 1 179 ? 12.800 -7.320 -12.047 1.00 97.94 179 PRO A N 1
ATOM 1227 C CA . PRO A 1 179 ? 12.871 -7.853 -13.405 1.00 97.94 179 PRO A CA 1
ATOM 1228 C C . PRO A 1 179 ? 11.530 -7.760 -14.144 1.00 97.94 179 PRO A C 1
ATOM 1230 O O . PRO A 1 179 ? 10.461 -7.963 -13.566 1.00 97.94 179 PRO A O 1
ATOM 1233 N N . THR A 1 180 ? 11.591 -7.533 -15.457 1.00 97.88 180 THR A N 1
ATOM 1234 C CA . THR A 1 180 ? 10.446 -7.713 -16.360 1.00 97.88 180 THR A CA 1
ATOM 1235 C C . THR A 1 180 ? 10.132 -9.201 -16.512 1.00 97.88 180 THR A C 1
ATOM 1237 O O . THR A 1 180 ? 11.019 -9.987 -16.840 1.00 97.88 180 THR A O 1
ATOM 1240 N N . VAL A 1 181 ? 8.869 -9.578 -16.311 1.00 97.44 181 VAL A N 1
ATOM 1241 C CA . VAL A 1 181 ? 8.377 -10.962 -16.428 1.00 97.44 181 VAL A CA 1
ATOM 1242 C C . VAL A 1 181 ? 7.444 -11.164 -17.624 1.00 97.44 181 VAL A C 1
ATOM 1244 O O . VAL A 1 181 ? 7.381 -12.263 -18.168 1.00 97.44 181 VAL A O 1
ATOM 1247 N N . VAL A 1 182 ? 6.754 -10.111 -18.071 1.00 95.69 182 VAL A N 1
ATOM 1248 C CA . VAL A 1 182 ? 5.929 -10.111 -19.289 1.00 95.69 182 VAL A CA 1
ATOM 1249 C C . VAL A 1 182 ? 6.206 -8.834 -20.075 1.00 95.69 182 VAL A C 1
ATOM 1251 O O . VAL A 1 182 ? 6.229 -7.748 -19.498 1.00 95.69 182 VAL A O 1
ATOM 1254 N N . ALA A 1 183 ? 6.376 -8.958 -21.389 1.00 91.06 183 ALA A N 1
ATOM 1255 C CA . ALA A 1 183 ? 6.445 -7.838 -22.321 1.00 91.06 183 ALA A CA 1
ATOM 1256 C C . ALA A 1 183 ? 5.497 -8.105 -23.496 1.00 91.06 183 ALA A C 1
ATOM 1258 O O . ALA A 1 183 ? 5.422 -9.238 -23.976 1.00 91.06 183 ALA A O 1
ATOM 1259 N N . ASN A 1 184 ? 4.763 -7.072 -23.904 1.00 82.25 184 ASN A N 1
ATOM 1260 C CA . ASN A 1 184 ? 3.941 -7.063 -25.117 1.00 82.25 184 ASN A CA 1
ATOM 1261 C C . ASN A 1 184 ? 4.677 -6.340 -26.254 1.00 82.25 184 ASN A C 1
ATOM 1263 O O . ASN A 1 184 ? 5.617 -5.579 -25.935 1.00 82.25 184 ASN A O 1
#

=== Feature glossary ===
The record interleaves many kinds of information about one protein. Here is each kind framed as the question it answers.

Q: Are the domains correctly placed relative to each other?
A: Predicted aligned error is AlphaFold's pairwise confidence. Unlike pLDDT (per-residue), PAE is per-residue-pair and captures whether two parts of the structure are correctly placed relative to each other. Units are ångströms of expected positional error.

Q: Which residues are in helices, strands, or loops?
A: Eight-state secondary structure (DSSP): H is the canonical α-helix, G the tighter 3₁₀-helix, I the wider π-helix; E/B are β-structure, T and S are turns and bends, and '-' is everything else. DSSP derives these from the pattern of main-chain N–H···O=C hydrogen bonds, not from the sequence.

Q: What if only a Cα trace is available?
A: P-SEA three-state annotation labels each residue as helix, strand, or coil based purely on the geometry of the Cα trace. It serves as a fallback when the full backbone (and thus DSSP) is unavailable.

Q: What are the backbone torsion angles?
A: φ (phi) and ψ (psi) are the two rotatable backbone dihedrals per residue: φ is the C(i-1)–N–Cα–C torsion, ψ is the N–Cα–C–N(i+1) torsion, both in degrees on (−180°, 180°]. α-helical residues cluster near (−60°, −45°); β-strand residues near (−120°, +130°). A Ramachandran plot is simply a scatter of (φ, ψ) for every residue.

Q: What known structures does this most resemble?
A: Structural nearest neighbors (via Foldseek easy-search vs the PDB). Reported per hit: target PDB id, E-value, and alignment TM-score. A TM-score above ~0.5 i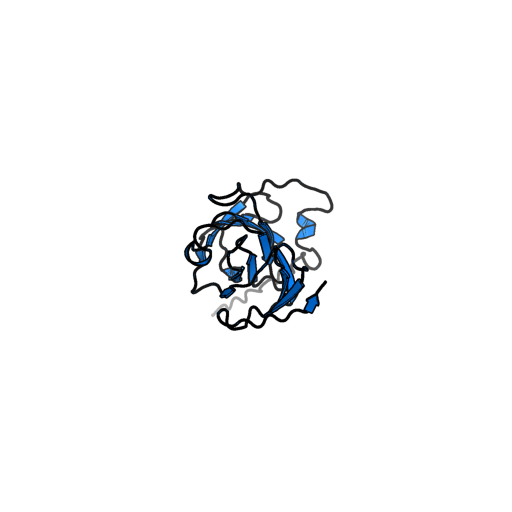s the conventional threshold for 'same fold'.

Q: What family and function is it annotated with?
A: Database cross-references. InterPro integrates a dozen domain/family signature databases into unified entries with residue-range hits. GO terms attach function/process/location labels with evidence codes. CATH codes position the fold in a four-level structural taxonomy. Organism is the NCBI-taxonomy species name.

Q: Which residues are buried vs exposed?
A: Solvent accessibility: the surface area of each residue that a 1.4 Å water probe can touch, in Å². When only backbone atoms are present the absolute values are lower than full-atom SASA (side chains contribute most of the area) and are flagged as backbone-only.

Q: What do the diagnostic plots show?
A: Three diagnostic plots accompany the record. The Cα contact map visualizes the tertiary structure as a 2D adjacency matrix (8 Å cutoff, sequence-local contacts suppressed). The Ramachandran plot shows the distribution of backbone (φ, ψ) torsions, with points in the α and β basins reflecting secondary structure content. The PAE plot shows AlphaFold's inter-residue confidence as a color matrix.

Q: What is the amino-acid chain?
A: The amino-acid sequence is the protein's primary structure: the linear order of residues from the N-terminus to the C-terminus, written in one-letter code. Everything else here — the 3D coordinates, the secondary structure, the domain annotations — is ultimately a consequence of this string.

Q: What do the rendered images show?
A: The six renders are orthographic views along the three Cartesian axes in both directions. Representation (cartoon, sticks, or surface) and color scheme (sequence-rainbow or by-chain) vary across proteins so the training set covers all the common visualization conventions.

Q: Where is each backbone atom in 3D?
A: The mmCIF table is the protein's shape written out atom by atom. For each backbone N, Cα, C, and carbonyl O, it records an (x, y, z) coordinate triple in Å plus the residue type, chain letter, and residue number.

Q: How mobile is each atom in the crystal?
A: For experimental (PDB) structures, the B-factor (temperature factor) quantifies the positional spread of each atom in the crystal — a combination of thermal vibration and static disorder — in units of Å². High B-factors mark flexible loops or poorly resolved regions; low B-factors mark the rigid, well-ordered core.

Q: How big and how compact is the whole molecule?
A: Three whole-structure scalars: the radius of gyration (RMS distance of Cα from centroid, in Å), the count of Cα–Cα contacts (pairs closer than 8 Å and separated by more than four residues in sequence — i.e. tertiary, not local, contacts), and the bounding-box dimensions. Together they distinguish compact globular folds from extended fibres or disordered chains.

Q: What does the local fold look like, residue by residue?
A: A 3Di character summarizes, for each residue, the relative orientation of the Cα frame of its nearest spatial neighbor. Because it encodes fold topology rather than chemistry, 3Di alignments detect remote structural similarity that sequence alignment misses.

Q: How confident is the AlphaFold model at each residue?
A: For AlphaFold models, the B-factor field carries pLDDT — the model's own estimate of local accuracy on a 0–100 scale. Regions with pLDDT<50 should be treated as essentially unmodeled; they often correspond to intrinsically disordered segments.